Protein AF-A0A453GT50-F1 (afdb_monomer_lite)

Secondary structure (DSSP, 8-state):
--------PPPP----------------------------------TTPBPTTTSSSB--EE-TTT--EESSHHHHHHHHHHT---SS--S-----GGG--HHHHHHHHHHHHHHHHHHHHHHHHHHHT-TTS---SSS-------HHHHHHHHHHHTTT-----PPTT-HHHHH------TT-

Organism: Aegilops tauschii subsp. strangulata (NCBI:txid200361)

InterPro domains:
  IPR007529 Zinc finger, HIT-type [PF04438] (51-76)
  IPR007529 Zinc finger, HIT-type [PS51083] (51-85)
  IPR051639 Box C/D snoRNA [PTHR13483] (46-183)
  IPR057721 BCD1, alpha/beta domain [PF25790] (151-183)

Foldseek 3Di:
DDDDDDDDDDDDDDDDDDDDDDDDDDDDDDDDDDPPDDDDDDDPDDQDDCFPQPRPHTFDDAQQDPRGTHNDDVSVVVCCVVVVTPSDHDLDDDDPPVPDDVVNVVSVVVVVVVVVVVVVVVVVVVVVLFPAPDDDPPDDDHTPPDPFVVVVQVVCVVVVHHDDADGRPDPVNVPDPDTDDPPD

Structure (mmCIF, N/CA/C/O backbone):
data_AF-A0A453GT50-F1
#
_entry.id   AF-A0A453GT50-F1
#
loop_
_atom_site.group_PDB
_atom_site.id
_atom_site.type_symbol
_atom_site.label_atom_id
_atom_site.label_alt_id
_atom_site.label_comp_id
_atom_site.label_asym_id
_atom_site.label_entity_id
_atom_site.label_seq_id
_atom_site.pdbx_PDB_ins_code
_atom_site.Cartn_x
_atom_site.Cartn_y
_atom_site.Cartn_z
_atom_site.occupancy
_atom_site.B_iso_or_equiv
_atom_site.auth_seq_id
_atom_site.auth_comp_id
_atom_site.auth_asym_id
_atom_site.auth_atom_id
_atom_site.pdbx_PDB_model_num
ATOM 1 N N . LYS A 1 1 ? -30.191 -46.512 -38.715 1.00 45.91 1 LYS A N 1
ATOM 2 C CA . LYS A 1 1 ? -29.374 -47.743 -38.586 1.00 45.91 1 LYS A CA 1
ATOM 3 C C . LYS A 1 1 ? -28.043 -47.328 -37.969 1.00 45.91 1 LYS A C 1
ATOM 5 O O . LYS A 1 1 ? -27.293 -46.632 -38.636 1.00 45.91 1 LYS A O 1
ATOM 10 N N . THR A 1 2 ? -27.833 -47.614 -36.685 1.00 48.81 2 THR A N 1
ATOM 11 C CA . THR A 1 2 ? -26.564 -47.383 -35.966 1.00 48.81 2 THR A CA 1
ATOM 12 C C . THR A 1 2 ? -25.489 -48.375 -36.434 1.00 48.81 2 THR A C 1
ATOM 14 O O . THR A 1 2 ? -25.828 -49.384 -37.061 1.00 48.81 2 THR A O 1
ATOM 17 N N . PRO A 1 3 ? -24.205 -48.039 -36.233 1.00 59.22 3 PRO A N 1
ATOM 18 C CA . PRO A 1 3 ? -23.415 -48.623 -35.131 1.00 59.22 3 PRO A CA 1
ATOM 19 C C . PRO A 1 3 ? -22.740 -47.522 -34.274 1.00 59.22 3 PRO A C 1
ATOM 21 O O . PRO A 1 3 ? -22.527 -46.426 -34.777 1.00 59.22 3 PRO A O 1
ATOM 24 N N . ALA A 1 4 ? -22.443 -47.643 -32.973 1.00 39.88 4 ALA A N 1
ATOM 25 C CA . ALA A 1 4 ? -22.292 -48.779 -32.043 1.00 39.88 4 ALA A CA 1
ATOM 26 C C . ALA A 1 4 ? -20.967 -49.573 -32.143 1.00 39.88 4 ALA A C 1
ATOM 28 O O . ALA A 1 4 ? -20.968 -50.699 -32.627 1.00 39.88 4 ALA A O 1
ATOM 29 N N . ALA A 1 5 ? -19.873 -48.953 -31.673 1.00 42.81 5 ALA A N 1
ATOM 30 C CA . ALA A 1 5 ? -18.578 -49.505 -31.216 1.00 42.81 5 ALA A CA 1
ATOM 31 C C . ALA A 1 5 ? -17.652 -48.292 -30.916 1.00 42.81 5 ALA A C 1
ATOM 33 O O . ALA A 1 5 ? -17.753 -47.296 -31.626 1.00 42.81 5 ALA A O 1
ATOM 34 N N . GLU A 1 6 ? -16.761 -48.237 -29.922 1.00 36.00 6 GLU A N 1
ATOM 35 C CA . GLU A 1 6 ? -16.459 -49.113 -28.780 1.00 36.00 6 GLU A CA 1
ATOM 36 C C . GLU A 1 6 ? -15.790 -48.253 -27.681 1.00 36.00 6 GLU A C 1
ATOM 38 O O . GLU A 1 6 ? -15.185 -47.223 -27.986 1.00 36.00 6 GLU A O 1
ATOM 43 N N . ALA A 1 7 ? -15.909 -48.628 -26.403 1.00 41.91 7 ALA A N 1
ATOM 44 C CA . ALA A 1 7 ? -15.329 -47.868 -25.292 1.00 41.91 7 ALA A CA 1
ATOM 45 C C . ALA A 1 7 ? -13.944 -48.409 -24.900 1.00 41.91 7 ALA A C 1
ATOM 47 O O . ALA A 1 7 ? -13.826 -49.564 -24.500 1.00 41.91 7 ALA A O 1
ATOM 48 N N . ALA A 1 8 ? -12.916 -47.556 -24.927 1.00 41.62 8 ALA A N 1
ATOM 49 C CA . ALA A 1 8 ? -11.580 -47.878 -24.425 1.00 41.62 8 ALA A CA 1
ATOM 50 C C . ALA A 1 8 ? -11.322 -47.166 -23.085 1.00 41.62 8 ALA A C 1
ATOM 52 O O . ALA A 1 8 ? -11.101 -45.956 -23.038 1.00 41.62 8 ALA A O 1
ATOM 53 N N . ALA A 1 9 ? -11.363 -47.922 -21.986 1.00 41.16 9 ALA A N 1
ATOM 54 C CA . ALA A 1 9 ? -11.012 -47.431 -20.657 1.00 41.16 9 ALA A CA 1
ATOM 55 C C . ALA A 1 9 ? -9.484 -47.395 -20.469 1.00 41.16 9 ALA A C 1
ATOM 57 O O . ALA A 1 9 ? -8.802 -48.381 -20.743 1.00 41.16 9 ALA A O 1
ATOM 58 N N . ALA A 1 10 ? -8.953 -46.283 -19.955 1.00 56.19 10 ALA A N 1
ATOM 59 C CA . ALA A 1 10 ? -7.549 -46.164 -19.559 1.00 56.19 10 ALA A CA 1
ATOM 60 C C . ALA A 1 10 ? -7.391 -46.411 -18.040 1.00 56.19 10 ALA A C 1
ATOM 62 O O . ALA A 1 10 ? -8.169 -45.852 -17.262 1.00 56.19 10 ALA A O 1
ATOM 63 N N . PRO A 1 11 ? -6.417 -47.228 -17.593 1.00 67.50 11 PRO A N 1
ATOM 64 C CA . PRO A 1 11 ? -6.241 -47.560 -16.178 1.00 67.50 11 PRO A CA 1
ATOM 65 C C . PRO A 1 11 ? -5.507 -46.456 -15.384 1.00 67.50 11 PRO A C 1
ATOM 67 O O . PRO A 1 11 ? -4.630 -45.786 -15.934 1.00 67.50 11 PRO A O 1
ATOM 70 N N . PRO A 1 12 ? -5.799 -46.287 -14.079 1.00 55.88 12 PRO A N 1
ATOM 71 C CA . PRO A 1 12 ? -5.070 -45.376 -13.199 1.00 55.88 12 PRO A CA 1
ATOM 72 C C . PRO A 1 12 ? -3.775 -46.008 -12.656 1.00 55.88 12 PRO A C 1
ATOM 74 O O . PRO A 1 12 ? -3.757 -47.171 -12.257 1.00 55.88 12 PRO A O 1
ATOM 77 N N . ALA A 1 13 ? -2.703 -45.218 -12.579 1.00 54.31 13 ALA A N 1
ATOM 78 C CA . ALA A 1 13 ? -1.418 -45.582 -11.969 1.00 54.31 13 ALA A CA 1
ATOM 79 C C . ALA A 1 13 ? -0.737 -44.311 -11.394 1.00 54.31 13 ALA A C 1
ATOM 81 O O . ALA A 1 13 ? -1.203 -43.204 -11.670 1.00 54.31 13 ALA A O 1
ATOM 82 N N . PRO A 1 14 ? 0.271 -44.424 -10.512 1.00 49.91 14 PRO A N 1
ATOM 83 C CA . PRO A 1 14 ? 0.017 -44.466 -9.075 1.00 49.91 14 PRO A CA 1
ATOM 84 C C . PRO A 1 14 ? 0.590 -43.251 -8.327 1.00 49.91 14 PRO A C 1
ATOM 86 O O . PRO A 1 14 ? 1.424 -42.506 -8.838 1.00 49.91 14 PRO A O 1
ATOM 89 N N . GLY A 1 15 ? 0.148 -43.065 -7.082 1.00 40.22 15 GLY A N 1
ATOM 90 C CA . GLY A 1 15 ? 0.651 -41.998 -6.218 1.00 40.22 15 GLY A CA 1
ATOM 91 C C . GLY A 1 15 ? 2.114 -42.201 -5.810 1.00 40.22 15 GLY A C 1
ATOM 92 O O . GLY A 1 15 ? 2.525 -43.309 -5.473 1.00 40.22 15 GLY A O 1
ATOM 93 N N . LEU A 1 16 ? 2.868 -41.102 -5.775 1.00 46.25 16 LEU A N 1
ATOM 94 C CA . LEU A 1 16 ? 4.171 -41.011 -5.123 1.00 46.25 16 LEU A CA 1
ATOM 95 C C . LEU A 1 16 ? 4.103 -39.916 -4.058 1.00 46.25 16 LEU A C 1
ATOM 97 O O . LEU A 1 16 ? 4.106 -38.727 -4.374 1.00 46.25 16 LEU A O 1
ATOM 101 N N . GLY A 1 17 ? 4.026 -40.339 -2.798 1.00 36.59 17 GLY A N 1
ATOM 102 C CA . GLY A 1 17 ? 4.392 -39.488 -1.673 1.00 36.59 17 GLY A CA 1
ATOM 103 C C . GLY A 1 17 ? 5.913 -39.365 -1.601 1.00 36.59 17 GLY A C 1
ATOM 104 O O . GLY A 1 17 ? 6.628 -40.334 -1.856 1.00 36.59 17 GLY A O 1
ATOM 105 N N . MET A 1 18 ? 6.394 -38.169 -1.277 1.00 50.84 18 MET A N 1
ATOM 106 C CA . MET A 1 18 ? 7.745 -37.962 -0.762 1.00 50.84 18 MET A CA 1
ATOM 107 C C . MET A 1 18 ? 7.747 -36.755 0.178 1.00 50.84 18 MET A C 1
ATOM 109 O O . MET A 1 18 ? 7.955 -35.609 -0.219 1.00 50.84 18 MET A O 1
ATOM 113 N N . GLU A 1 19 ? 7.475 -37.027 1.447 1.00 40.50 19 GLU A N 1
ATOM 114 C CA . GLU A 1 19 ? 7.933 -36.208 2.565 1.00 40.50 19 GLU A CA 1
ATOM 115 C C . GLU A 1 19 ? 9.456 -35.960 2.495 1.00 40.50 19 GLU A C 1
ATOM 117 O O . GLU A 1 19 ? 10.230 -36.833 2.101 1.00 40.50 19 GLU A O 1
ATOM 122 N N . GLY A 1 20 ? 9.890 -34.749 2.870 1.00 37.12 20 GLY A N 1
ATOM 123 C CA . GLY A 1 20 ? 11.280 -34.306 2.703 1.00 37.12 20 GLY A CA 1
ATOM 124 C C . GLY A 1 20 ? 11.609 -32.981 3.399 1.00 37.12 20 GLY A C 1
ATOM 125 O O . GLY A 1 20 ? 11.829 -31.967 2.743 1.00 37.12 20 GLY A O 1
ATOM 126 N N . GLU A 1 21 ? 11.658 -33.004 4.731 1.00 40.31 21 GLU A N 1
ATOM 127 C CA . GLU A 1 21 ? 12.405 -32.048 5.577 1.00 40.31 21 GLU A CA 1
ATOM 128 C C . GLU A 1 21 ? 13.841 -32.574 5.844 1.00 40.31 21 GLU A C 1
ATOM 130 O O . GLU A 1 21 ? 14.080 -33.763 5.611 1.00 40.31 21 GLU A O 1
ATOM 135 N N . PRO A 1 22 ? 14.785 -31.795 6.438 1.00 55.84 22 PRO A N 1
ATOM 136 C CA . PRO A 1 22 ? 14.834 -30.342 6.649 1.00 55.84 22 PRO A CA 1
ATOM 137 C C . PRO A 1 22 ? 16.012 -29.746 5.811 1.00 55.84 22 PRO A C 1
ATOM 139 O O . PRO A 1 22 ? 15.806 -29.706 4.598 1.00 55.84 22 PRO A O 1
ATOM 142 N N . PRO A 1 23 ? 17.245 -29.369 6.268 1.00 54.66 23 PRO A N 1
ATOM 143 C CA . PRO A 1 23 ? 17.791 -28.891 7.557 1.00 54.66 23 PRO A CA 1
ATOM 144 C C . PRO A 1 23 ? 18.060 -27.352 7.604 1.00 54.66 23 PRO A C 1
ATOM 146 O O . PRO A 1 23 ? 18.125 -26.706 6.558 1.00 54.66 23 PRO A O 1
ATOM 149 N N . PRO A 1 24 ? 18.270 -26.737 8.793 1.00 50.72 24 PRO A N 1
ATOM 150 C CA . PRO A 1 24 ? 18.464 -25.285 8.943 1.00 50.72 24 PRO A CA 1
ATOM 151 C C . PRO A 1 24 ? 19.930 -24.819 9.112 1.00 50.72 24 PRO A C 1
ATOM 153 O O . PRO A 1 24 ? 20.726 -25.459 9.797 1.00 50.72 24 PRO A O 1
ATOM 156 N N . SER A 1 25 ? 20.249 -23.613 8.623 1.00 43.16 25 SER A N 1
ATOM 157 C CA . SER A 1 25 ? 21.329 -22.746 9.141 1.00 43.16 25 SER A CA 1
ATOM 158 C C . SER A 1 25 ? 20.920 -21.267 8.954 1.00 43.16 25 SER A C 1
ATOM 160 O O . SER A 1 25 ? 20.445 -20.888 7.891 1.00 43.16 25 SER A O 1
ATOM 162 N N . ALA A 1 26 ? 20.849 -20.388 9.959 1.00 32.59 26 ALA A N 1
ATOM 163 C CA . ALA A 1 26 ? 21.762 -20.048 11.061 1.00 32.59 26 ALA A CA 1
ATOM 164 C C . ALA A 1 26 ? 22.903 -19.075 10.677 1.00 32.59 26 ALA A C 1
ATOM 166 O O . ALA A 1 26 ? 24.073 -19.434 10.708 1.00 32.59 26 ALA A O 1
ATOM 167 N N . ALA A 1 27 ? 22.537 -17.819 10.385 1.00 33.84 27 ALA A N 1
ATOM 168 C CA . ALA A 1 27 ? 23.314 -16.598 10.667 1.00 33.84 27 ALA A CA 1
ATOM 169 C C . ALA A 1 27 ? 22.342 -15.396 10.565 1.00 33.84 27 ALA A C 1
ATOM 171 O O . ALA A 1 27 ? 21.854 -15.090 9.485 1.00 33.84 27 ALA A O 1
ATOM 172 N N . ALA A 1 28 ? 21.818 -14.808 11.642 1.00 29.28 28 ALA A N 1
ATOM 173 C CA . ALA A 1 28 ? 22.502 -14.046 12.691 1.00 29.28 28 ALA A CA 1
ATOM 174 C C . ALA A 1 28 ? 23.181 -12.755 12.180 1.00 29.28 28 ALA A C 1
ATOM 176 O O . ALA A 1 28 ? 24.344 -12.731 11.792 1.00 29.28 28 ALA A O 1
ATOM 177 N N . SER A 1 29 ? 22.440 -11.649 12.259 1.00 38.31 29 SER A N 1
ATOM 178 C CA . SER A 1 29 ? 22.965 -10.296 12.477 1.00 38.31 29 SER A CA 1
ATOM 179 C C . SER A 1 29 ? 21.901 -9.517 13.241 1.00 38.31 29 SER A C 1
ATOM 181 O O . SER A 1 29 ? 20.764 -9.404 12.785 1.00 38.31 29 SER A O 1
ATOM 183 N N . ALA A 1 30 ? 22.242 -9.073 14.448 1.00 31.31 30 ALA A N 1
ATOM 184 C CA . ALA A 1 30 ? 21.292 -8.514 15.399 1.00 31.31 30 ALA A CA 1
ATOM 185 C C . ALA A 1 30 ? 21.343 -6.979 15.449 1.00 31.31 30 ALA A C 1
ATOM 187 O O . ALA A 1 30 ? 22.392 -6.378 15.252 1.00 31.31 30 ALA A O 1
ATOM 188 N N . SER A 1 31 ? 20.206 -6.400 15.838 1.00 32.19 31 SER A N 1
ATOM 189 C CA . SER A 1 31 ? 20.088 -5.157 16.612 1.00 32.19 31 SER A CA 1
ATOM 190 C C . SER A 1 31 ? 20.657 -3.844 16.053 1.00 32.19 31 SER A C 1
ATOM 192 O O . SER A 1 31 ? 21.821 -3.512 16.243 1.00 32.19 31 SER A O 1
ATOM 194 N N . ALA A 1 32 ? 19.738 -2.974 15.629 1.00 30.88 32 ALA A N 1
ATOM 195 C CA . ALA A 1 32 ? 19.770 -1.564 16.022 1.00 30.88 32 ALA A CA 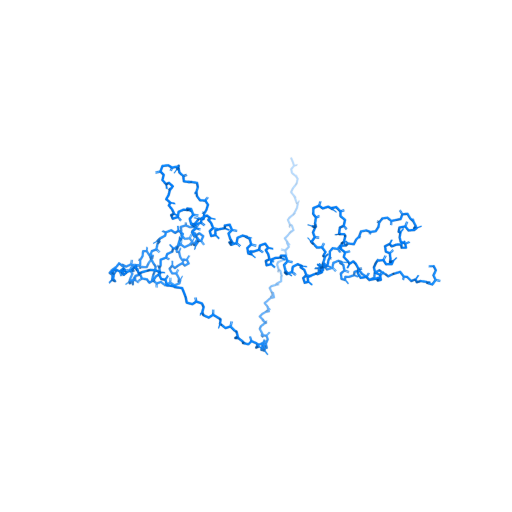1
ATOM 196 C C . ALA A 1 32 ? 18.331 -1.057 16.224 1.00 30.88 32 ALA A C 1
ATOM 198 O O . ALA A 1 32 ? 17.662 -0.643 15.281 1.00 30.88 32 ALA A O 1
ATOM 199 N N . ALA A 1 33 ? 17.835 -1.129 17.460 1.00 30.20 33 ALA A N 1
ATOM 200 C CA . ALA A 1 33 ? 16.580 -0.489 17.838 1.00 30.20 33 ALA A CA 1
ATOM 201 C C . ALA A 1 33 ? 16.846 0.983 18.185 1.00 30.20 33 ALA A C 1
ATOM 203 O O . ALA A 1 33 ? 17.546 1.268 19.155 1.00 30.20 33 ALA A O 1
ATOM 204 N N . CYS A 1 34 ? 16.261 1.915 17.432 1.00 32.69 34 CYS A N 1
ATOM 205 C CA . CYS A 1 34 ? 16.134 3.309 17.848 1.00 32.69 34 CYS A CA 1
ATOM 206 C C . CYS A 1 34 ? 14.710 3.556 18.369 1.00 32.69 34 CYS A C 1
ATOM 208 O O . CYS A 1 34 ? 13.772 3.806 17.615 1.00 32.69 34 CYS A O 1
ATOM 210 N N . SER A 1 35 ? 14.550 3.469 19.690 1.00 38.41 35 SER A N 1
ATOM 211 C CA . SER A 1 35 ? 13.306 3.824 20.377 1.00 38.41 35 SER A CA 1
ATOM 212 C C . SER A 1 35 ? 13.087 5.340 20.332 1.00 38.41 35 SER A C 1
ATOM 214 O O . SER A 1 35 ? 13.533 6.068 21.216 1.00 38.41 35 SER A O 1
ATOM 216 N N . GLY A 1 36 ? 12.403 5.819 19.292 1.00 34.97 36 GLY A N 1
ATOM 217 C CA . GLY A 1 36 ? 11.897 7.189 19.214 1.00 34.97 36 GLY A CA 1
ATOM 218 C C . GLY A 1 36 ? 10.604 7.336 20.016 1.00 34.97 36 GLY A C 1
ATOM 219 O O . GLY A 1 36 ? 9.526 7.028 19.515 1.00 34.97 36 GLY A O 1
ATOM 220 N N . SER A 1 37 ? 10.708 7.788 21.266 1.00 41.81 37 SER A N 1
ATOM 221 C CA . SER A 1 37 ? 9.555 8.034 22.139 1.00 41.81 37 SER A CA 1
ATOM 222 C C . SER A 1 37 ? 8.698 9.203 21.635 1.00 41.81 37 SER A C 1
ATOM 224 O O . SER A 1 37 ? 9.135 10.350 21.685 1.00 41.81 37 SER A O 1
ATOM 226 N N . GLY A 1 38 ? 7.463 8.923 21.212 1.00 33.09 38 GLY A N 1
ATOM 227 C CA . GLY A 1 38 ? 6.428 9.922 20.917 1.00 33.09 38 GLY A CA 1
ATOM 228 C C . GLY A 1 38 ? 5.230 9.766 21.870 1.00 33.09 38 GLY A C 1
ATOM 229 O O . GLY A 1 38 ? 4.738 8.644 22.011 1.00 33.09 38 GLY A O 1
ATOM 230 N N . PRO A 1 39 ? 4.766 10.828 22.557 1.00 50.88 39 PRO A N 1
ATOM 231 C CA . PRO A 1 39 ? 3.670 10.743 23.524 1.00 50.88 39 PRO A CA 1
ATOM 232 C C . PRO A 1 39 ? 2.286 10.973 22.888 1.00 50.88 39 PRO A C 1
ATOM 234 O O . PRO A 1 39 ? 2.155 11.686 21.898 1.00 50.88 39 PRO A O 1
ATOM 237 N N . GLY A 1 40 ? 1.238 10.454 23.539 1.00 32.59 40 GLY A N 1
ATOM 238 C CA . GLY A 1 40 ? -0.170 10.729 23.209 1.00 32.59 40 GLY A CA 1
ATOM 239 C C . GLY A 1 40 ? -0.893 9.547 22.536 1.00 32.59 40 GLY A C 1
ATOM 240 O O . GLY A 1 40 ? -0.361 8.929 21.625 1.00 32.59 40 GLY A O 1
ATOM 241 N N . GLY A 1 41 ? -2.106 9.156 22.934 1.00 33.78 41 GLY A N 1
ATOM 242 C CA . GLY A 1 41 ? -2.959 9.671 24.009 1.00 33.78 41 GLY A CA 1
ATOM 243 C C . GLY A 1 41 ? -3.813 8.558 24.626 1.00 33.78 41 GLY A C 1
ATOM 244 O O . GLY A 1 41 ? -4.020 7.504 24.026 1.00 33.78 41 GLY A O 1
ATOM 245 N N . GLY A 1 42 ? -4.257 8.773 25.865 1.00 41.47 42 GLY A N 1
ATOM 246 C CA . GLY A 1 42 ? -4.961 7.762 26.651 1.00 41.47 42 GLY A CA 1
ATOM 247 C C . GLY A 1 42 ? -6.374 7.463 26.144 1.00 41.47 42 GLY A C 1
ATOM 248 O O . GLY A 1 42 ? -7.126 8.361 25.782 1.00 41.47 42 GLY A O 1
ATOM 249 N N . GLY A 1 43 ? -6.747 6.187 26.202 1.00 36.72 43 GLY A N 1
ATOM 250 C CA . GLY A 1 43 ? -8.113 5.705 26.015 1.00 36.72 43 GLY A CA 1
ATOM 251 C C . GLY A 1 43 ? -8.375 4.575 27.000 1.00 36.72 43 GLY A C 1
ATOM 252 O O . GLY A 1 43 ? -8.276 3.403 26.640 1.00 36.72 43 GLY A O 1
ATOM 253 N N . GLY A 1 44 ? -8.637 4.929 28.261 1.00 44.66 44 GLY A N 1
ATOM 254 C CA . GLY A 1 44 ? -8.958 3.983 29.329 1.00 44.66 44 GLY A CA 1
ATOM 255 C C . GLY A 1 44 ? -10.333 3.355 29.118 1.00 44.66 44 GLY A C 1
ATOM 256 O O . GLY A 1 44 ? -11.295 3.757 29.758 1.00 44.66 44 GLY A O 1
ATOM 257 N N . GLY A 1 45 ? -10.427 2.395 28.198 1.00 51.06 45 GLY A N 1
ATOM 258 C CA . GLY A 1 45 ? -11.647 1.631 27.961 1.00 51.06 45 GLY A CA 1
ATOM 259 C C . GLY A 1 45 ? -11.935 0.687 29.125 1.00 51.06 45 GLY A C 1
ATOM 260 O O . GLY A 1 45 ? -11.087 -0.130 29.490 1.00 51.06 45 GLY A O 1
ATOM 261 N N . GLU A 1 46 ? -13.134 0.794 29.688 1.00 53.75 46 GLU A N 1
ATOM 262 C CA . GLU A 1 46 ? -13.605 -0.033 30.797 1.00 53.75 46 GLU A CA 1
ATOM 263 C C . GLU A 1 46 ? -13.466 -1.529 30.474 1.00 53.75 46 GLU A C 1
ATOM 265 O O . GLU A 1 46 ? -13.909 -2.022 29.428 1.00 53.75 46 GLU A O 1
ATOM 270 N N . LYS A 1 47 ? -12.834 -2.274 31.389 1.00 54.50 47 LYS A N 1
ATOM 271 C CA . LYS A 1 47 ? -12.582 -3.715 31.249 1.00 54.50 47 LYS A CA 1
ATOM 272 C C . LYS A 1 47 ? -13.860 -4.520 31.518 1.00 54.50 47 LYS A C 1
ATOM 274 O O . LYS A 1 47 ? -13.952 -5.199 32.534 1.00 54.50 47 LYS A O 1
ATOM 279 N N . GLY A 1 48 ? -14.841 -4.426 30.620 1.00 67.06 48 GLY A N 1
ATOM 280 C CA . GLY A 1 48 ? -16.144 -5.086 30.782 1.00 67.06 48 GLY A CA 1
ATOM 281 C C . GLY A 1 48 ? -16.723 -5.743 29.528 1.00 67.06 48 GLY A C 1
ATOM 282 O O . GLY A 1 48 ? -17.407 -6.755 29.642 1.00 67.06 48 GLY A O 1
ATOM 283 N N . ALA A 1 49 ? -16.454 -5.225 28.325 1.00 81.75 49 ALA A N 1
ATOM 284 C CA . ALA A 1 49 ? -17.073 -5.790 27.125 1.00 81.75 49 ALA A CA 1
ATOM 285 C C . ALA A 1 49 ? -16.456 -7.158 26.733 1.00 81.75 49 ALA A C 1
ATOM 287 O O . ALA A 1 49 ? -15.226 -7.297 26.691 1.00 81.75 49 ALA A O 1
ATOM 288 N N . PRO A 1 50 ? -17.274 -8.170 26.393 1.00 89.62 50 PRO A N 1
ATOM 289 C CA . PRO A 1 50 ? -16.781 -9.407 25.806 1.00 89.62 50 PRO A CA 1
ATOM 290 C C . PRO A 1 50 ? -16.310 -9.178 24.364 1.00 89.62 50 PRO A C 1
ATOM 292 O O . PRO A 1 50 ? -16.696 -8.229 23.676 1.00 89.62 50 PRO A O 1
ATOM 295 N N . CYS A 1 51 ? -15.469 -10.080 23.876 1.00 92.25 51 CYS A N 1
ATOM 296 C CA . CYS A 1 51 ? -15.085 -10.150 22.474 1.00 92.25 51 CYS A CA 1
ATOM 297 C C . CYS A 1 51 ? -16.304 -10.374 21.569 1.00 92.25 51 CYS A C 1
ATOM 299 O O . CYS A 1 51 ? -17.049 -11.334 21.750 1.00 92.25 51 CYS A O 1
ATOM 301 N N . GLN A 1 52 ? -16.434 -9.572 20.513 1.00 89.31 52 GLN A N 1
ATOM 302 C CA . GLN A 1 52 ? -17.546 -9.645 19.555 1.00 89.31 52 GLN A CA 1
ATOM 303 C C . GLN A 1 52 ? -17.482 -10.870 18.622 1.00 89.31 52 GLN A C 1
ATOM 305 O O . GLN A 1 52 ? -18.403 -11.102 17.846 1.00 89.31 52 GLN A O 1
ATOM 310 N N . GLU A 1 53 ? -16.394 -11.645 18.679 1.00 89.81 53 GLU A N 1
ATOM 311 C CA . GLU A 1 53 ? -16.178 -12.843 17.859 1.00 89.81 53 GLU A CA 1
ATOM 312 C C . GLU A 1 53 ? -16.212 -14.155 18.656 1.00 89.81 53 GLU A C 1
ATOM 314 O O . GLU A 1 53 ? -16.587 -15.169 18.065 1.00 89.81 53 GLU A O 1
ATOM 319 N N . CYS A 1 54 ? -15.789 -14.131 19.934 1.00 88.31 54 CYS A N 1
ATOM 320 C CA . CYS A 1 54 ? -15.706 -15.299 20.829 1.00 88.31 54 CYS A CA 1
ATOM 321 C C . CYS A 1 54 ? -16.741 -15.275 21.968 1.00 88.31 54 CYS A C 1
ATOM 323 O O . CYS A 1 54 ? -17.137 -16.336 22.423 1.00 88.31 54 CYS A O 1
ATOM 325 N N . GLY A 1 55 ? -17.195 -14.106 22.439 1.00 87.38 55 GLY A N 1
ATOM 326 C CA . GLY A 1 55 ? -18.143 -13.967 23.558 1.00 87.38 55 GLY A CA 1
ATOM 327 C C . GLY A 1 55 ? -17.584 -14.327 24.946 1.00 87.38 55 GLY A C 1
ATOM 328 O O . GLY A 1 55 ? -17.909 -13.664 25.922 1.00 87.38 55 GLY A O 1
ATOM 329 N N . GLU A 1 56 ? -16.704 -15.324 25.024 1.00 86.88 56 GLU A N 1
ATOM 330 C CA . GLU A 1 56 ? -16.174 -15.924 26.258 1.00 86.88 56 GLU A CA 1
ATOM 331 C C . GLU A 1 56 ? -15.226 -15.018 27.055 1.00 86.88 56 GLU A C 1
ATOM 333 O O . GLU A 1 56 ? -15.239 -15.017 28.283 1.00 86.88 56 GLU A O 1
ATOM 338 N N . GLN A 1 57 ? -14.356 -14.280 26.362 1.00 87.31 57 GLN A N 1
ATOM 339 C CA . GLN A 1 57 ? -13.257 -13.528 26.975 1.00 87.31 57 GLN A CA 1
ATOM 340 C C . GLN A 1 57 ? -13.429 -12.020 26.769 1.00 87.31 57 GLN A C 1
ATOM 342 O O . GLN A 1 57 ? -13.926 -11.607 25.711 1.00 87.31 57 GLN A O 1
ATOM 347 N N . PRO A 1 58 ? -12.963 -11.178 27.715 1.00 91.25 58 PRO A N 1
ATOM 348 C CA . PRO A 1 58 ? -12.921 -9.734 27.521 1.00 91.25 58 PRO A CA 1
ATOM 349 C C . PRO A 1 58 ? -12.078 -9.372 26.292 1.00 91.25 58 PRO A C 1
ATOM 351 O O . PRO A 1 58 ? -11.140 -10.082 25.912 1.00 91.25 58 PRO A O 1
ATOM 354 N N . TRP A 1 59 ? -12.412 -8.258 25.641 1.00 91.19 59 TRP A N 1
ATOM 355 C CA . TRP A 1 59 ? -11.643 -7.805 24.485 1.00 91.19 59 TRP A CA 1
ATOM 356 C C . TRP A 1 59 ? -10.226 -7.356 24.875 1.00 91.19 59 TRP A C 1
ATOM 358 O O . TRP A 1 59 ? -9.993 -6.793 25.942 1.00 91.19 59 TRP A O 1
ATOM 368 N N . LYS A 1 60 ? -9.272 -7.587 23.967 1.00 90.62 60 LYS A N 1
ATOM 369 C CA . LYS A 1 60 ? -7.863 -7.187 24.108 1.00 90.62 60 LYS A CA 1
ATOM 370 C C . LYS A 1 60 ? -7.358 -6.360 22.925 1.00 90.62 60 LYS A C 1
ATOM 372 O O . LYS A 1 60 ? -6.475 -5.525 23.090 1.00 90.62 60 LYS A O 1
ATOM 377 N N . TYR A 1 61 ? -7.922 -6.570 21.735 1.00 90.81 61 TYR A N 1
ATOM 378 C CA . TYR A 1 61 ? -7.509 -5.906 20.499 1.00 90.81 61 TYR A CA 1
ATOM 379 C C . TYR A 1 61 ? -8.711 -5.301 19.769 1.00 90.81 61 TYR A C 1
ATOM 381 O O . TYR A 1 61 ? -9.758 -5.942 19.650 1.00 90.81 61 TYR A O 1
ATOM 389 N N . ARG A 1 62 ? -8.540 -4.094 19.221 1.00 91.31 62 ARG A N 1
ATOM 390 C CA . ARG A 1 62 ? -9.530 -3.394 18.390 1.00 91.31 62 ARG A CA 1
ATOM 391 C C . ARG A 1 62 ? -9.043 -3.326 16.944 1.00 91.31 62 ARG A C 1
ATOM 393 O O . ARG A 1 62 ? -7.924 -2.887 16.693 1.00 91.31 62 ARG A O 1
ATOM 400 N N . CYS A 1 63 ? -9.866 -3.747 15.987 1.00 91.69 63 CYS A N 1
ATOM 401 C CA . CYS A 1 63 ? -9.500 -3.700 14.571 1.00 91.69 63 CYS A CA 1
ATOM 402 C C . CYS A 1 63 ? -9.501 -2.249 14.039 1.00 91.69 63 CYS A C 1
ATOM 404 O O . CYS A 1 63 ? -10.518 -1.570 14.178 1.00 91.69 63 CYS A O 1
ATOM 406 N N . PRO A 1 64 ? -8.431 -1.753 13.385 1.00 88.75 64 PRO A N 1
ATOM 407 C CA . PRO A 1 64 ? -8.371 -0.364 12.915 1.00 88.75 64 PRO A CA 1
ATOM 408 C C . PRO A 1 64 ? -9.227 -0.090 11.666 1.00 88.75 64 PRO A C 1
ATOM 410 O O . PRO A 1 64 ? -9.459 1.069 11.339 1.00 88.75 64 PRO A O 1
ATOM 413 N N . GLY A 1 65 ? -9.683 -1.133 10.958 1.00 87.31 65 GLY A N 1
ATOM 414 C CA . GLY A 1 65 ? -10.547 -0.997 9.779 1.00 87.31 65 GLY A CA 1
ATOM 415 C C . GLY A 1 65 ? -12.043 -0.972 10.103 1.00 87.31 65 GLY A C 1
ATOM 416 O O . GLY A 1 65 ? -12.773 -0.160 9.553 1.00 87.31 65 GLY A O 1
ATOM 417 N N . CYS A 1 66 ? -12.502 -1.852 11.000 1.00 86.69 66 CYS A N 1
ATOM 418 C CA . CYS A 1 66 ? -13.929 -2.064 11.290 1.00 86.69 66 CYS A CA 1
ATOM 419 C C . CYS A 1 66 ? -14.307 -1.914 12.772 1.00 86.69 66 CYS A C 1
ATOM 421 O O . CYS A 1 66 ? -15.385 -2.350 13.159 1.00 86.69 66 CYS A O 1
ATOM 423 N N . SER A 1 67 ? -13.394 -1.398 13.607 1.00 88.88 67 SER A N 1
ATOM 424 C CA . SER A 1 67 ? -13.539 -1.180 15.061 1.00 88.88 67 SER A CA 1
ATOM 425 C C . SER A 1 67 ? -13.964 -2.384 15.923 1.00 88.88 67 SER A C 1
ATOM 427 O O . SER A 1 67 ? -14.070 -2.230 17.140 1.00 88.88 67 SER A O 1
ATOM 429 N N . ARG A 1 68 ? -14.104 -3.588 15.341 1.00 89.50 68 ARG A N 1
ATOM 430 C CA . ARG A 1 68 ? -14.437 -4.843 16.039 1.00 89.50 68 ARG A CA 1
ATOM 431 C C . ARG A 1 68 ? -13.485 -5.135 17.197 1.00 89.50 68 ARG A C 1
ATOM 433 O O . ARG A 1 68 ? -12.262 -5.035 17.052 1.00 89.50 68 ARG A O 1
ATOM 440 N N . LEU A 1 69 ? -14.068 -5.546 18.320 1.00 92.50 69 LEU A N 1
ATOM 441 C CA . LEU A 1 69 ? -13.380 -5.896 19.561 1.00 92.50 69 LEU A CA 1
ATOM 442 C C . LEU A 1 69 ? -13.116 -7.407 19.621 1.00 92.50 69 LEU A C 1
ATOM 444 O O . LEU A 1 69 ? -14.037 -8.210 19.475 1.00 92.50 69 LEU A O 1
ATOM 448 N N . THR A 1 70 ? -11.859 -7.801 19.837 1.00 92.94 70 THR A N 1
ATOM 449 C CA . THR A 1 70 ? -11.400 -9.199 19.737 1.00 92.94 70 THR A CA 1
ATOM 450 C C . THR A 1 70 ? -10.548 -9.644 20.930 1.00 92.94 70 THR A C 1
ATOM 452 O O . THR A 1 70 ? -9.736 -8.870 21.438 1.00 92.94 70 THR A O 1
ATOM 455 N N . CYS A 1 71 ? -10.726 -10.895 21.373 1.00 93.00 71 CYS A N 1
ATOM 456 C CA . CYS A 1 71 ? -9.989 -11.508 22.488 1.00 93.00 71 CYS A CA 1
ATOM 457 C C . CYS A 1 71 ? -8.559 -11.933 22.078 1.00 93.00 71 CYS A C 1
ATOM 459 O O . CYS A 1 71 ? -7.596 -11.699 22.807 1.00 93.00 71 CYS A O 1
ATOM 461 N N . SER A 1 72 ? -8.394 -12.513 20.883 1.00 91.50 72 SER A N 1
ATOM 462 C CA . SER A 1 72 ? -7.161 -13.211 20.483 1.00 91.50 72 SER A CA 1
ATOM 463 C C . SER A 1 72 ? -6.913 -13.212 18.963 1.00 91.50 72 SER A C 1
ATOM 465 O O . SER A 1 72 ? -7.797 -12.877 18.172 1.00 91.50 72 SER A O 1
ATOM 467 N N . LEU A 1 73 ? -5.711 -13.622 18.531 1.00 92.19 73 LEU A N 1
ATOM 468 C CA . LEU A 1 73 ? -5.343 -13.758 17.111 1.00 92.19 73 LEU A CA 1
ATOM 469 C C . LEU A 1 73 ? -6.311 -14.609 16.259 1.00 92.19 73 LEU A C 1
ATOM 471 O O . LEU A 1 73 ? -6.658 -14.137 15.173 1.00 92.19 73 LEU A O 1
ATOM 475 N N . PRO A 1 74 ? -6.802 -15.795 16.686 1.00 93.31 74 PRO A N 1
ATOM 476 C CA . PRO A 1 74 ? -7.799 -16.526 15.903 1.00 93.31 74 PRO A CA 1
ATOM 477 C C . PRO A 1 74 ? -9.096 -15.727 15.728 1.00 93.31 74 PRO A C 1
ATOM 479 O O . PRO A 1 74 ? -9.669 -15.760 14.646 1.00 93.31 74 PRO A O 1
ATOM 482 N N . CYS A 1 75 ? -9.507 -14.908 16.703 1.00 92.56 75 CYS A N 1
ATOM 483 C CA . CYS A 1 75 ? -10.652 -13.999 16.547 1.00 92.56 75 CYS A CA 1
ATOM 484 C C . CYS A 1 75 ? -10.363 -12.824 15.602 1.00 92.56 75 CYS A C 1
ATOM 486 O O . CYS A 1 75 ? -11.246 -12.371 14.871 1.00 92.56 75 CYS A O 1
ATOM 488 N N . VAL A 1 76 ? -9.117 -12.342 15.561 1.00 92.38 76 VAL A N 1
ATOM 489 C CA . VAL A 1 76 ? -8.683 -11.364 14.554 1.00 92.38 76 VAL A CA 1
ATOM 490 C C . VAL A 1 76 ? -8.757 -11.966 13.146 1.00 92.38 76 VAL A C 1
ATOM 492 O O . VAL A 1 76 ? -9.223 -11.304 12.225 1.00 92.38 76 VAL A O 1
ATOM 495 N N . GLN A 1 77 ? -8.341 -13.218 12.956 1.00 92.75 77 GLN A N 1
ATOM 496 C CA . GLN A 1 77 ? -8.420 -13.881 11.650 1.00 92.75 77 GLN A CA 1
ATOM 497 C C . GLN A 1 77 ? -9.856 -14.282 11.276 1.00 92.75 77 GLN A C 1
ATOM 499 O O . GLN A 1 77 ? -10.252 -14.110 10.123 1.00 92.75 77 GLN A O 1
ATOM 504 N N . ALA A 1 78 ? -10.649 -14.757 12.240 1.00 93.25 78 ALA A N 1
ATOM 505 C CA . ALA A 1 78 ? -12.044 -15.135 12.045 1.00 93.25 78 ALA A CA 1
ATOM 506 C C . ALA A 1 78 ? -12.888 -13.946 11.572 1.00 93.25 78 ALA A C 1
ATOM 508 O O . ALA A 1 78 ? -13.579 -14.085 10.564 1.00 93.25 78 ALA A O 1
ATOM 509 N N . HIS A 1 79 ? -12.778 -12.763 12.197 1.00 91.81 79 HIS A N 1
ATOM 510 C CA . HIS A 1 79 ? -13.542 -11.604 11.722 1.00 91.81 79 HIS A CA 1
ATOM 511 C C . HIS A 1 79 ? -13.103 -11.180 10.323 1.00 91.81 79 HIS A C 1
ATOM 513 O O . HIS A 1 79 ? -13.956 -10.943 9.479 1.00 91.81 79 HIS A O 1
ATOM 519 N N . LYS A 1 80 ? -11.794 -11.149 10.032 1.00 92.94 80 LYS A N 1
ATOM 520 C CA . LYS A 1 80 ? -11.294 -10.785 8.695 1.00 92.94 80 LYS A CA 1
ATOM 521 C C . LYS A 1 80 ? -11.852 -11.694 7.600 1.00 92.94 80 LYS A C 1
ATOM 523 O O . LYS A 1 80 ? -12.186 -11.199 6.530 1.00 92.94 80 LYS A O 1
ATOM 528 N N . ARG A 1 81 ? -12.011 -12.994 7.882 1.00 92.12 81 ARG A N 1
ATOM 529 C CA . ARG A 1 81 ? -12.668 -13.953 6.978 1.00 92.12 81 ARG A CA 1
ATOM 530 C C . ARG A 1 81 ? -14.188 -13.741 6.914 1.00 92.12 81 ARG A C 1
ATOM 532 O O . ARG A 1 81 ? -14.726 -13.663 5.819 1.00 92.12 81 ARG A O 1
ATOM 539 N N . ARG A 1 82 ? -14.873 -13.606 8.059 1.00 90.19 82 ARG A N 1
ATOM 540 C CA . ARG A 1 82 ? -16.345 -13.472 8.142 1.00 90.19 82 ARG A CA 1
ATOM 541 C C . ARG A 1 82 ? -16.887 -12.156 7.574 1.00 90.19 82 ARG A C 1
ATOM 543 O O . ARG A 1 82 ? -17.946 -12.160 6.964 1.00 90.19 82 ARG A O 1
ATOM 550 N N . THR A 1 83 ? -16.192 -11.038 7.783 1.00 87.94 83 THR A N 1
ATOM 551 C CA . THR A 1 83 ? -16.625 -9.691 7.358 1.00 87.94 83 THR A CA 1
ATOM 552 C C . THR A 1 83 ? -15.819 -9.139 6.180 1.00 87.94 83 THR A C 1
ATOM 554 O O . THR A 1 83 ? -15.891 -7.944 5.905 1.00 87.94 83 THR A O 1
ATOM 557 N N . ALA A 1 84 ? -15.021 -9.983 5.511 1.00 89.06 84 ALA A N 1
ATOM 558 C CA . ALA A 1 84 ? -14.109 -9.609 4.421 1.00 89.06 84 ALA A CA 1
ATOM 559 C C . ALA A 1 84 ? -13.200 -8.397 4.747 1.00 89.06 84 ALA A C 1
ATOM 561 O O . ALA A 1 84 ? -12.803 -7.625 3.872 1.00 89.06 84 ALA A O 1
ATOM 562 N N . CYS A 1 85 ? -12.870 -8.193 6.026 1.00 90.12 85 CYS A N 1
ATOM 563 C CA . CYS A 1 85 ? -12.167 -6.997 6.469 1.00 90.12 85 CYS A CA 1
ATOM 564 C C . CYS A 1 85 ? -10.664 -7.071 6.153 1.00 90.12 85 CYS A C 1
ATOM 566 O O . CYS A 1 85 ? -9.946 -7.924 6.676 1.00 90.12 85 CYS A O 1
ATOM 568 N N . SER A 1 86 ? -10.151 -6.095 5.395 1.00 87.44 86 SER A N 1
ATOM 569 C CA . SER A 1 86 ? -8.706 -5.928 5.144 1.00 87.44 86 SER A CA 1
ATOM 570 C C . SER A 1 86 ? -7.885 -5.741 6.436 1.00 87.44 86 SER A C 1
ATOM 572 O O . SER A 1 86 ? -6.699 -6.071 6.500 1.00 87.44 86 SER A O 1
ATOM 574 N N . GLY A 1 87 ? -8.506 -5.224 7.503 1.00 85.19 87 GLY A N 1
ATOM 575 C CA . GLY A 1 87 ? -7.832 -4.923 8.768 1.00 85.19 87 GLY A CA 1
ATOM 576 C C . GLY A 1 87 ? -6.888 -3.718 8.709 1.00 85.19 87 GLY A C 1
ATOM 577 O O . GLY A 1 87 ? -6.073 -3.556 9.612 1.00 85.19 87 GLY A O 1
ATOM 578 N N . LYS A 1 88 ? -6.995 -2.887 7.666 1.00 86.06 88 LYS A N 1
ATOM 579 C CA . LYS A 1 88 ? -6.339 -1.580 7.525 1.00 86.06 88 LYS A CA 1
ATOM 580 C C . LYS A 1 88 ? -7.410 -0.483 7.613 1.00 86.06 88 LYS A C 1
ATOM 582 O O . LYS A 1 88 ? -8.516 -0.692 7.117 1.00 86.06 88 LYS A O 1
ATOM 587 N N . ARG A 1 89 ? -7.099 0.668 8.224 1.00 84.88 89 ARG A N 1
ATOM 588 C CA . ARG A 1 89 ? -7.975 1.857 8.172 1.00 84.88 89 ARG A CA 1
ATOM 589 C C . ARG A 1 89 ? -8.005 2.366 6.721 1.00 84.88 89 ARG A C 1
ATOM 591 O O . ARG A 1 89 ? -6.919 2.548 6.163 1.00 84.88 89 ARG A O 1
ATOM 598 N N . PRO A 1 90 ? -9.176 2.600 6.102 1.00 79.94 90 PRO A N 1
ATOM 599 C CA . PRO A 1 90 ? -9.228 3.255 4.799 1.00 79.94 90 PRO A CA 1
ATOM 600 C C . PRO A 1 90 ? -8.700 4.688 4.958 1.00 79.94 90 PRO A C 1
ATOM 602 O O . PRO A 1 90 ? -9.201 5.441 5.789 1.00 79.94 90 PRO A O 1
ATOM 605 N N . ARG A 1 91 ? -7.633 5.035 4.226 1.00 77.75 91 ARG A N 1
ATOM 606 C CA . ARG A 1 91 ? -6.961 6.343 4.349 1.00 77.75 91 ARG A CA 1
ATOM 607 C C . ARG A 1 91 ? -7.624 7.437 3.505 1.00 77.75 91 ARG A C 1
ATOM 609 O O . ARG A 1 91 ? -7.584 8.582 3.911 1.00 77.75 91 ARG A O 1
ATOM 616 N N . THR A 1 92 ? -8.234 7.077 2.376 1.00 80.44 92 THR A N 1
ATOM 617 C CA . THR A 1 92 ? -8.714 8.011 1.340 1.00 80.44 92 THR A CA 1
ATOM 618 C C . THR A 1 92 ? -10.223 7.865 1.113 1.00 80.44 92 THR A C 1
ATOM 620 O O . THR A 1 92 ? -10.668 7.478 0.030 1.00 80.44 92 THR A O 1
ATOM 623 N N . VAL A 1 93 ? -11.023 8.085 2.158 1.00 84.19 93 VAL A N 1
ATOM 624 C CA . VAL A 1 93 ? -12.489 8.141 2.031 1.00 84.19 93 VAL A CA 1
ATOM 625 C C . VAL A 1 93 ? -12.871 9.586 1.704 1.00 84.19 93 VAL A C 1
ATOM 627 O O . VAL A 1 93 ? -12.471 10.466 2.461 1.00 84.19 93 VAL A O 1
ATOM 630 N N . PRO A 1 94 ? -13.616 9.870 0.620 1.00 82.06 94 PRO A N 1
ATOM 631 C CA . PRO A 1 94 ? -14.061 11.229 0.338 1.00 82.06 94 PRO A CA 1
ATOM 632 C C . PRO A 1 94 ? -15.047 11.689 1.418 1.00 82.06 94 PRO A C 1
ATOM 634 O O . PRO A 1 94 ? -16.064 11.036 1.657 1.00 82.06 94 PRO A O 1
ATOM 637 N N . VAL A 1 95 ? -14.745 12.817 2.060 1.00 85.75 95 VAL A N 1
ATOM 638 C CA . VAL A 1 95 ? -15.576 13.431 3.104 1.00 85.75 95 VAL A CA 1
ATOM 639 C C . VAL A 1 95 ? -16.226 14.703 2.540 1.00 85.75 95 VAL A C 1
ATOM 641 O O . VAL A 1 95 ? -15.534 15.485 1.884 1.00 85.75 95 VAL A O 1
ATOM 644 N N . PRO A 1 96 ? -17.535 14.946 2.751 1.00 91.00 96 PRO A N 1
ATOM 645 C CA . PRO A 1 96 ? -18.165 16.212 2.378 1.00 91.00 96 PRO A CA 1
ATOM 646 C C . PRO A 1 96 ? -17.514 17.395 3.104 1.00 91.00 96 PRO A C 1
ATOM 648 O O . PRO A 1 96 ? -17.188 17.281 4.282 1.00 91.00 96 PRO A O 1
ATOM 651 N N . LEU A 1 97 ? -17.409 18.559 2.452 1.00 87.56 97 LEU A N 1
ATOM 652 C CA . LEU A 1 97 ? -16.761 19.754 3.027 1.00 87.56 97 LEU A CA 1
ATOM 653 C C . LEU A 1 97 ? -17.306 20.162 4.411 1.00 87.56 97 LEU A C 1
ATOM 655 O O . LEU A 1 97 ? -16.557 20.657 5.242 1.00 87.56 97 LEU A O 1
ATOM 659 N N . ALA A 1 98 ? -18.592 19.915 4.679 1.00 90.94 98 ALA A N 1
ATOM 660 C CA . ALA A 1 98 ? -19.239 20.204 5.963 1.00 90.94 98 ALA A CA 1
ATOM 661 C C . ALA A 1 98 ? -18.819 19.274 7.126 1.00 90.94 98 ALA A C 1
ATOM 663 O O . ALA A 1 98 ? -19.217 19.510 8.261 1.00 90.94 98 ALA A O 1
ATOM 664 N N . GLN A 1 99 ? -18.068 18.204 6.847 1.00 88.00 99 GLN A N 1
ATOM 665 C CA . GLN A 1 99 ? -17.563 17.216 7.813 1.00 88.00 99 GLN A CA 1
ATOM 666 C C . GLN A 1 99 ? -16.023 17.132 7.778 1.00 88.00 99 GLN A C 1
ATOM 668 O O . GLN A 1 99 ? -15.431 16.145 8.218 1.00 88.00 99 GLN A O 1
ATOM 673 N N . PHE A 1 100 ? -15.364 18.133 7.188 1.00 87.88 100 PHE A N 1
ATOM 674 C CA . PHE A 1 100 ? -13.913 18.177 7.068 1.00 87.88 100 PHE A CA 1
ATOM 675 C C . PHE A 1 100 ? -13.277 18.690 8.369 1.00 87.88 100 PHE A C 1
ATOM 677 O O . PHE A 1 100 ? -13.160 19.894 8.583 1.00 87.88 100 PHE A O 1
ATOM 684 N N . ASP A 1 101 ? -12.874 17.756 9.232 1.00 90.12 101 ASP A N 1
ATOM 685 C CA . ASP A 1 101 ? -12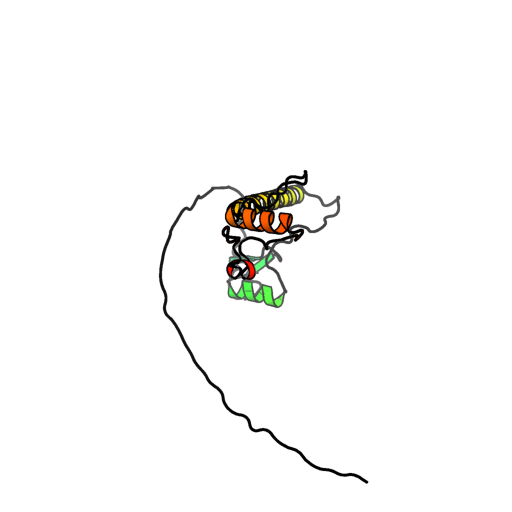.162 18.042 10.483 1.00 90.12 101 ASP A CA 1
ATOM 686 C C . ASP A 1 101 ? -10.637 18.122 10.282 1.00 90.12 101 ASP A C 1
ATOM 688 O O . ASP A 1 101 ? -10.070 17.406 9.451 1.00 90.12 101 ASP A O 1
ATOM 692 N N . ASP A 1 102 ? -9.941 18.843 11.169 1.00 91.12 102 ASP A N 1
ATOM 693 C CA . ASP A 1 102 ? -8.466 18.882 11.240 1.00 91.12 102 ASP A CA 1
ATOM 694 C C . ASP A 1 102 ? -7.825 17.481 11.331 1.00 91.12 102 ASP A C 1
ATOM 696 O O . ASP A 1 102 ? -6.731 17.236 10.823 1.00 91.12 102 ASP A O 1
ATOM 700 N N . ASN A 1 103 ? -8.529 16.515 11.932 1.00 88.81 103 ASN A N 1
ATOM 701 C CA . ASN A 1 103 ? -8.095 15.117 11.999 1.00 88.81 103 ASN A CA 1
ATOM 702 C C . ASN A 1 103 ? -7.981 14.450 10.614 1.00 88.81 103 ASN A C 1
ATOM 704 O O . ASN A 1 103 ? -7.153 13.553 10.436 1.00 88.81 103 ASN A O 1
ATOM 708 N N . GLN A 1 104 ? -8.798 14.863 9.639 1.00 88.38 104 GLN A N 1
ATOM 709 C CA . GLN A 1 104 ? -8.686 14.389 8.256 1.00 88.38 104 GLN A CA 1
ATOM 710 C C . GLN A 1 104 ? -7.514 15.082 7.557 1.00 88.38 104 GLN A C 1
ATOM 712 O O . GLN A 1 104 ? -6.682 14.398 6.968 1.00 88.38 104 GLN A O 1
ATOM 717 N N . LEU A 1 105 ? -7.363 16.401 7.734 1.00 89.81 105 LEU A N 1
ATOM 718 C CA . LEU A 1 105 ? -6.227 17.164 7.204 1.00 89.81 105 LEU A CA 1
ATOM 719 C C . LEU A 1 105 ? -4.872 16.579 7.651 1.00 89.81 105 LEU A C 1
ATOM 721 O O . LEU A 1 105 ? -3.980 16.386 6.828 1.00 89.81 105 LEU A O 1
ATOM 725 N N . LEU A 1 106 ? -4.729 16.229 8.934 1.00 91.50 106 LEU A N 1
ATOM 726 C CA . LEU A 1 106 ? -3.530 15.563 9.460 1.00 91.50 106 LEU A CA 1
ATOM 727 C C . LEU A 1 106 ? -3.352 14.139 8.903 1.00 91.50 106 LEU A C 1
ATOM 729 O O . LEU A 1 106 ? -2.231 13.720 8.618 1.00 91.50 106 LEU A O 1
ATOM 733 N N . SER A 1 107 ? -4.444 13.387 8.722 1.00 89.12 107 SER A N 1
ATOM 734 C CA . SER A 1 107 ? -4.418 12.052 8.104 1.00 89.12 107 SER A CA 1
ATOM 735 C C . SER A 1 107 ? -3.914 12.107 6.654 1.00 89.12 107 SER A C 1
ATOM 737 O O . SER A 1 107 ? -3.142 11.233 6.248 1.00 89.12 107 SER A O 1
ATOM 739 N N . ASP A 1 108 ? -4.314 13.134 5.904 1.00 89.56 108 ASP A N 1
ATOM 740 C CA . ASP A 1 108 ? -3.924 13.354 4.510 1.00 89.56 108 ASP A CA 1
ATOM 741 C C . ASP A 1 108 ? -2.494 13.901 4.394 1.00 89.56 108 ASP A C 1
ATOM 743 O O . ASP A 1 108 ? -1.721 13.418 3.566 1.00 89.56 108 ASP A O 1
ATOM 747 N N . TYR A 1 109 ? -2.088 14.827 5.270 1.00 92.69 109 TYR A N 1
ATOM 748 C CA . TYR A 1 109 ? -0.701 15.295 5.355 1.00 92.69 109 TYR A CA 1
ATOM 749 C C . TYR A 1 109 ? 0.271 14.135 5.616 1.00 92.69 109 TYR A C 1
ATOM 751 O O . TYR A 1 109 ? 1.227 13.942 4.863 1.00 92.69 109 TYR A O 1
ATOM 759 N N . ASN A 1 110 ? -0.026 13.300 6.618 1.00 92.38 110 ASN A N 1
ATOM 760 C CA . ASN A 1 110 ? 0.784 12.126 6.942 1.00 92.38 110 ASN A CA 1
ATOM 761 C C . ASN A 1 110 ? 0.831 11.124 5.776 1.00 92.38 110 ASN A C 1
ATOM 763 O O . ASN A 1 110 ? 1.864 10.508 5.537 1.00 92.38 110 ASN A O 1
ATOM 767 N N . LEU A 1 111 ? -0.257 10.968 5.009 1.00 91.44 111 LEU A N 1
ATOM 768 C CA . LEU A 1 111 ? -0.264 10.135 3.802 1.00 91.44 111 LEU A CA 1
ATOM 769 C C . LEU A 1 111 ? 0.674 10.693 2.713 1.00 91.44 111 LEU A C 1
ATOM 771 O O . LEU A 1 111 ? 1.407 9.931 2.075 1.00 91.44 111 LEU A O 1
ATOM 775 N N . LEU A 1 112 ? 0.684 12.010 2.499 1.00 92.44 112 LEU A N 1
ATOM 776 C CA . LEU A 1 112 ? 1.599 12.655 1.552 1.00 92.44 112 LEU A CA 1
ATOM 777 C C . LEU A 1 112 ? 3.064 12.510 1.995 1.00 92.44 112 LEU A C 1
ATOM 779 O O . LEU A 1 112 ? 3.922 12.192 1.170 1.00 92.44 112 LEU A O 1
ATOM 783 N N . GLU A 1 113 ? 3.356 12.647 3.289 1.00 94.56 113 GLU A N 1
ATOM 784 C CA . GLU A 1 113 ? 4.698 12.407 3.830 1.00 94.56 113 GLU A CA 1
ATOM 785 C C . GLU A 1 113 ? 5.120 10.930 3.704 1.00 94.56 113 GLU A C 1
ATOM 787 O O . GLU A 1 113 ? 6.193 10.650 3.164 1.00 94.56 113 GLU A O 1
ATOM 792 N N . GLU A 1 114 ? 4.259 9.976 4.093 1.00 92.06 114 GLU A N 1
ATOM 793 C CA . GLU A 1 114 ? 4.479 8.529 3.922 1.00 92.06 114 GLU A CA 1
ATOM 794 C C . GLU A 1 114 ? 4.825 8.196 2.453 1.00 92.06 114 GLU A C 1
ATOM 796 O O . GLU A 1 114 ? 5.795 7.481 2.183 1.00 92.06 114 GLU A O 1
ATOM 801 N N . THR A 1 115 ? 4.084 8.743 1.480 1.00 92.44 115 THR A N 1
ATOM 802 C CA . THR A 1 115 ? 4.354 8.495 0.048 1.00 92.44 115 THR A CA 1
ATOM 803 C C . THR A 1 115 ? 5.644 9.152 -0.448 1.00 92.44 115 THR A C 1
ATOM 805 O O . THR A 1 115 ? 6.3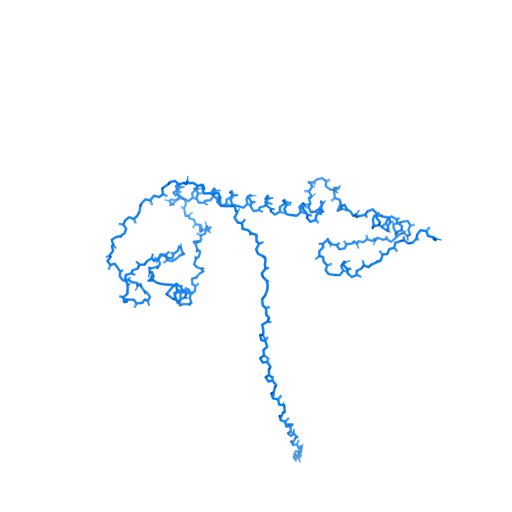63 8.540 -1.243 1.00 92.44 115 THR A O 1
ATOM 808 N N . SER A 1 116 ? 5.989 10.343 0.050 1.00 92.00 116 SER A N 1
ATOM 809 C CA . SER A 1 116 ? 7.268 11.006 -0.233 1.00 92.00 116 SER A CA 1
ATOM 810 C C . SER A 1 116 ? 8.455 10.185 0.290 1.00 92.00 116 SER A C 1
ATOM 812 O O . SER A 1 116 ? 9.400 9.909 -0.452 1.00 92.00 116 SER A O 1
ATOM 814 N N . MET A 1 117 ? 8.364 9.684 1.526 1.00 89.69 117 MET A N 1
ATOM 815 C CA . MET A 1 117 ? 9.374 8.815 2.141 1.00 89.69 117 MET A CA 1
ATOM 816 C C . MET A 1 117 ? 9.535 7.489 1.387 1.00 89.69 117 MET A C 1
ATOM 818 O O . MET A 1 117 ? 10.659 7.047 1.148 1.00 89.69 117 MET A O 1
ATOM 822 N N . VAL A 1 118 ? 8.435 6.859 0.952 1.00 89.19 118 VAL A N 1
ATOM 823 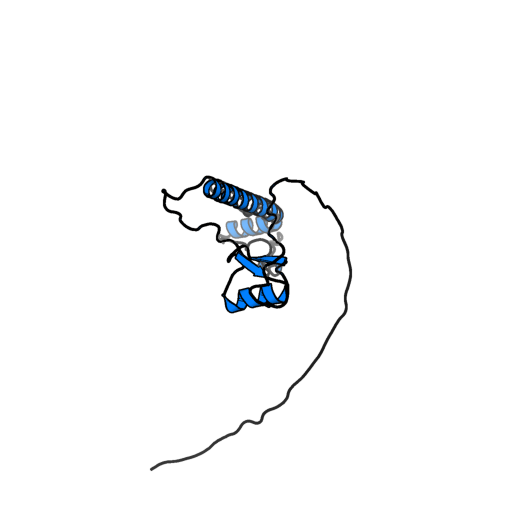C CA . VAL A 1 118 ? 8.488 5.637 0.128 1.00 89.19 118 VAL A CA 1
ATOM 824 C C . VAL A 1 118 ? 9.137 5.912 -1.231 1.00 89.19 118 VAL A C 1
ATOM 826 O O . VAL A 1 118 ? 9.972 5.119 -1.668 1.00 89.19 118 VAL A O 1
ATOM 829 N N . ARG A 1 119 ? 8.818 7.039 -1.881 1.00 87.12 119 ARG A N 1
ATOM 830 C CA . ARG A 1 119 ? 9.458 7.465 -3.135 1.00 87.12 119 ARG A CA 1
ATOM 831 C C . ARG A 1 119 ? 10.962 7.671 -2.957 1.00 87.12 119 ARG A C 1
ATOM 833 O O . ARG A 1 119 ? 11.734 7.176 -3.774 1.00 87.12 119 ARG A O 1
ATOM 840 N N . GLU A 1 120 ? 11.379 8.374 -1.909 1.00 84.38 120 GLU A N 1
ATOM 841 C CA . GLU A 1 120 ? 12.790 8.660 -1.633 1.00 84.38 120 GLU A CA 1
ATOM 842 C C . GLU A 1 120 ? 13.566 7.390 -1.246 1.00 84.38 120 GLU A C 1
ATOM 844 O O . GLU A 1 120 ? 14.673 7.159 -1.733 1.00 84.38 120 GLU A O 1
ATOM 849 N N . SER A 1 121 ? 12.961 6.505 -0.450 1.00 83.12 121 SER A N 1
ATOM 850 C CA . SER A 1 121 ? 13.517 5.186 -0.129 1.00 83.12 121 SER A CA 1
ATOM 851 C C . SER A 1 121 ? 13.683 4.327 -1.386 1.00 83.12 121 SER A C 1
ATOM 853 O O . SER A 1 121 ? 14.774 3.818 -1.650 1.00 83.12 121 SER A O 1
ATOM 855 N N . ALA A 1 122 ? 12.651 4.242 -2.233 1.00 81.31 122 ALA A N 1
ATOM 856 C CA . ALA A 1 122 ? 12.730 3.551 -3.517 1.00 81.31 122 ALA A CA 1
ATOM 857 C C . ALA A 1 122 ? 13.805 4.165 -4.428 1.00 81.31 122 ALA A C 1
ATOM 859 O O . ALA A 1 122 ? 14.574 3.427 -5.037 1.00 81.31 122 ALA A O 1
ATOM 860 N N . HIS A 1 123 ? 13.924 5.493 -4.481 1.00 75.44 123 HIS A N 1
ATOM 861 C CA . HIS A 1 123 ? 14.955 6.182 -5.256 1.00 75.44 123 HIS A CA 1
ATOM 862 C C . HIS A 1 123 ? 16.376 5.865 -4.752 1.00 75.44 123 HIS A C 1
ATOM 864 O O . HIS A 1 123 ? 17.266 5.600 -5.561 1.00 75.44 123 HIS A O 1
ATOM 870 N N . ARG A 1 124 ? 16.591 5.790 -3.431 1.00 74.44 124 ARG A N 1
ATOM 871 C CA . ARG A 1 124 ? 17.874 5.381 -2.825 1.00 74.44 124 ARG A CA 1
ATOM 872 C C . ARG A 1 124 ? 18.209 3.916 -3.091 1.00 74.44 124 ARG A C 1
ATOM 874 O O . ARG A 1 124 ? 19.331 3.617 -3.498 1.00 74.44 124 ARG A O 1
ATOM 881 N N . LEU A 1 125 ? 17.238 3.016 -2.926 1.00 69.75 125 LEU A N 1
ATOM 882 C CA . LEU A 1 125 ? 17.390 1.592 -3.242 1.00 69.75 125 LEU A CA 1
ATOM 883 C C . LEU A 1 125 ? 17.721 1.397 -4.730 1.00 69.75 125 LEU A C 1
ATOM 885 O O . LEU A 1 125 ? 18.697 0.725 -5.061 1.00 69.75 125 LEU A O 1
ATOM 889 N N . LEU A 1 126 ? 16.979 2.051 -5.629 1.00 63.69 126 LEU A N 1
ATOM 890 C CA . LEU A 1 126 ? 17.237 2.035 -7.072 1.00 63.69 126 LEU A CA 1
ATOM 891 C C . LEU A 1 126 ? 18.594 2.652 -7.429 1.00 63.69 126 LEU A C 1
ATOM 893 O O . LEU A 1 126 ? 19.265 2.129 -8.313 1.00 63.69 126 LEU A O 1
ATOM 897 N N . GLY A 1 127 ? 19.045 3.688 -6.716 1.00 58.81 127 GLY A N 1
ATOM 898 C CA . GLY A 1 127 ? 20.399 4.234 -6.843 1.00 58.81 127 GLY A CA 1
ATOM 899 C C . GLY A 1 127 ? 21.495 3.195 -6.566 1.00 58.81 127 GLY A C 1
ATOM 900 O O . GLY A 1 127 ? 22.525 3.199 -7.244 1.00 58.81 127 GLY A O 1
ATOM 901 N N . GLY A 1 128 ? 21.244 2.262 -5.638 1.00 54.94 128 GLY A N 1
ATOM 902 C CA . GLY A 1 128 ? 22.088 1.092 -5.370 1.00 54.94 128 GLY A CA 1
ATOM 903 C C . GLY A 1 128 ? 22.055 0.028 -6.478 1.00 54.94 128 GLY A C 1
ATOM 904 O O . GLY A 1 128 ? 23.094 -0.542 -6.804 1.00 54.94 128 GLY A O 1
ATOM 905 N N . PHE A 1 129 ? 20.914 -0.172 -7.149 1.00 53.59 129 PHE A N 1
ATOM 906 C CA . PHE A 1 129 ? 20.784 -1.039 -8.342 1.00 53.59 129 PHE A CA 1
ATOM 907 C C . PHE A 1 129 ? 21.421 -0.453 -9.626 1.00 53.59 129 PHE A C 1
ATOM 909 O O . PHE A 1 129 ? 21.275 -1.001 -10.730 1.00 53.59 129 PHE A O 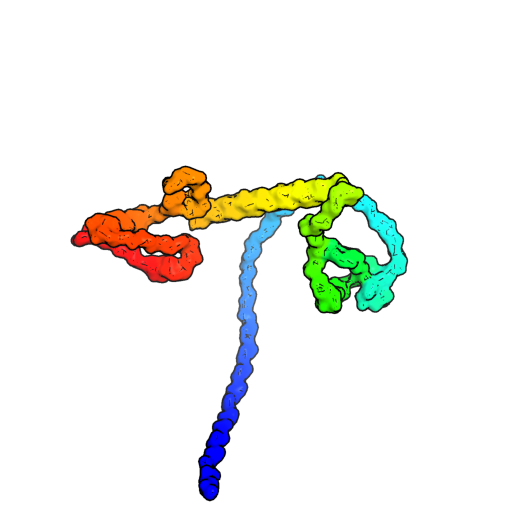1
ATOM 916 N N . GLY A 1 130 ? 22.172 0.640 -9.472 1.00 51.06 130 GLY A N 1
ATOM 917 C CA . GLY A 1 130 ? 22.822 1.412 -10.519 1.00 51.06 130 GLY A CA 1
ATOM 918 C C . GLY A 1 130 ? 22.064 2.705 -10.807 1.00 51.06 130 GLY A C 1
ATOM 919 O O . GLY A 1 130 ? 20.844 2.766 -10.698 1.00 51.06 130 GLY A O 1
ATOM 920 N N . ARG A 1 131 ? 22.793 3.736 -11.254 1.00 53.16 131 ARG A N 1
ATOM 921 C CA . ARG A 1 131 ? 22.302 5.088 -11.609 1.00 53.16 131 ARG A CA 1
ATOM 922 C C . ARG A 1 131 ? 21.419 5.102 -12.878 1.00 53.16 131 ARG A C 1
ATOM 924 O O . ARG A 1 131 ? 21.608 5.920 -13.770 1.00 53.16 131 ARG A O 1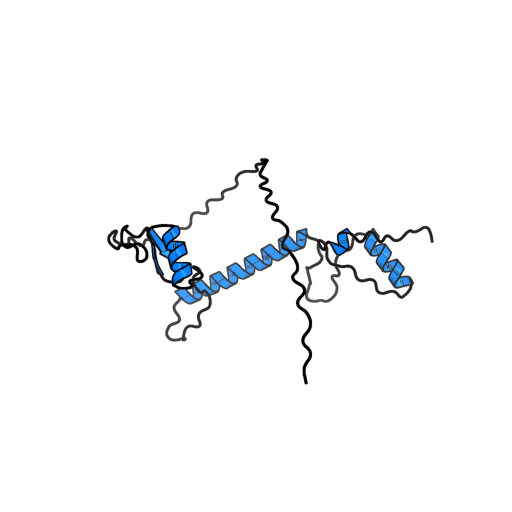
ATOM 931 N N . ASN A 1 132 ? 20.509 4.138 -12.993 1.00 50.88 132 ASN A N 1
ATOM 932 C CA . ASN A 1 132 ? 19.878 3.691 -14.233 1.00 50.88 132 ASN A CA 1
ATOM 933 C C . ASN A 1 132 ? 18.385 4.036 -14.318 1.00 50.88 132 ASN A C 1
ATOM 935 O O . ASN A 1 132 ? 17.821 3.956 -15.404 1.00 50.88 132 ASN A O 1
ATOM 939 N N . PHE A 1 133 ? 17.769 4.424 -13.196 1.00 49.47 133 PHE A N 1
ATOM 940 C CA . PHE A 1 133 ? 16.360 4.830 -13.103 1.00 49.47 133 PHE A CA 1
ATOM 941 C C . PHE A 1 133 ? 16.172 6.296 -12.669 1.00 49.47 133 PHE A C 1
ATOM 943 O O . PHE A 1 133 ? 15.045 6.766 -12.556 1.00 49.47 133 PHE A O 1
ATOM 950 N N . GLY A 1 134 ? 17.267 7.032 -12.446 1.00 47.12 134 GLY A N 1
ATOM 951 C CA . GLY A 1 134 ? 17.236 8.462 -12.139 1.00 47.12 134 GLY A CA 1
ATOM 952 C C . GLY A 1 134 ? 17.051 9.301 -13.402 1.00 47.12 134 GLY A C 1
ATOM 953 O O . GLY A 1 134 ? 18.029 9.791 -13.965 1.00 47.12 134 GLY A O 1
ATOM 954 N N . CYS A 1 135 ? 15.808 9.467 -13.853 1.00 46.78 135 CYS A N 1
ATOM 955 C CA . CYS A 1 135 ? 15.475 10.446 -14.882 1.00 46.78 135 CYS A CA 1
ATOM 956 C C . CYS A 1 135 ? 15.371 11.855 -14.274 1.00 46.78 135 CYS A C 1
ATOM 958 O O . CYS A 1 135 ? 14.424 12.185 -13.563 1.00 46.78 135 CYS A O 1
ATOM 960 N N . GLY A 1 136 ? 16.336 12.714 -14.606 1.00 43.41 136 GLY A N 1
ATOM 961 C CA . GLY A 1 136 ? 16.077 14.151 -14.649 1.00 43.41 136 GLY A CA 1
ATOM 962 C C . GLY A 1 136 ? 15.092 14.467 -15.781 1.00 43.41 136 GLY A C 1
ATOM 963 O O . GLY A 1 136 ? 15.066 13.765 -16.793 1.00 43.41 136 GLY A O 1
ATOM 964 N N . PHE A 1 137 ? 14.298 15.524 -15.607 1.00 39.97 137 PHE A N 1
ATOM 965 C CA . PHE A 1 137 ? 13.267 15.988 -16.550 1.00 39.97 137 PHE A CA 1
ATOM 966 C C . PHE A 1 137 ? 13.812 16.270 -17.970 1.00 39.97 137 PHE A C 1
ATOM 968 O O . PHE A 1 137 ? 13.090 16.137 -18.954 1.00 39.97 137 PHE A O 1
ATOM 975 N N . GLU A 1 138 ? 15.109 16.561 -18.097 1.00 42.22 138 GLU A N 1
ATOM 976 C CA . GLU A 1 138 ? 15.778 16.925 -19.351 1.00 42.22 138 GLU A CA 1
ATOM 977 C C . GLU A 1 138 ? 16.511 15.743 -20.019 1.00 42.22 138 GLU A C 1
ATOM 979 O O . GLU A 1 138 ? 17.724 15.745 -20.219 1.00 42.22 138 GLU A O 1
ATOM 984 N N . GLY A 1 139 ? 15.754 14.707 -20.389 1.00 42.69 139 GLY A N 1
ATOM 985 C CA . GLY A 1 139 ? 15.968 13.920 -21.617 1.00 42.69 139 GLY A CA 1
ATOM 986 C C . GLY A 1 139 ? 17.283 13.155 -21.876 1.00 42.69 139 GLY A C 1
ATOM 987 O O . GLY A 1 139 ? 17.362 12.501 -22.917 1.00 42.69 139 GLY A O 1
ATOM 988 N N . ARG A 1 140 ? 18.322 13.185 -21.020 1.00 48.31 140 ARG A N 1
ATOM 989 C CA . ARG A 1 140 ? 19.633 12.586 -21.374 1.00 48.31 140 ARG A CA 1
ATOM 990 C C . ARG A 1 140 ? 20.443 11.937 -20.243 1.00 48.31 140 ARG A C 1
ATOM 992 O O . ARG A 1 140 ? 21.654 12.130 -20.146 1.00 48.31 140 ARG A O 1
ATOM 999 N N . HIS A 1 141 ? 19.822 11.041 -19.479 1.00 46.62 141 HIS A N 1
ATOM 1000 C CA . HIS A 1 141 ? 20.540 10.151 -18.552 1.00 46.62 141 HIS A CA 1
ATOM 1001 C C . HIS A 1 141 ? 20.238 8.680 -18.841 1.00 46.62 141 HIS A C 1
ATOM 1003 O O . HIS A 1 141 ? 19.474 8.017 -18.147 1.00 46.62 141 HIS A O 1
ATOM 1009 N N . GLY A 1 142 ? 20.859 8.159 -19.902 1.00 52.28 142 GLY A N 1
ATOM 1010 C CA . GLY A 1 142 ? 20.879 6.721 -20.143 1.00 52.28 142 GLY A CA 1
ATOM 1011 C C . GLY A 1 142 ? 21.629 5.999 -19.022 1.00 52.28 142 GLY A C 1
ATOM 1012 O O . GLY A 1 142 ? 22.655 6.491 -18.547 1.00 52.28 142 GLY A O 1
ATOM 1013 N N . ALA A 1 143 ? 21.132 4.819 -18.646 1.00 56.38 143 ALA A N 1
ATOM 1014 C CA . ALA A 1 143 ? 21.777 3.915 -17.700 1.00 56.38 143 ALA A CA 1
ATOM 1015 C C . ALA A 1 143 ? 23.298 3.845 -17.918 1.00 56.38 143 ALA A C 1
ATOM 1017 O O . ALA A 1 143 ? 23.770 3.697 -19.052 1.00 56.38 143 ALA A O 1
ATOM 1018 N N . GLN A 1 144 ? 24.070 3.926 -16.832 1.00 60.16 144 GLN A N 1
ATOM 1019 C CA . GLN A 1 144 ? 25.527 3.841 -16.890 1.00 60.16 144 GLN A CA 1
ATOM 1020 C C . GLN A 1 144 ? 25.926 2.379 -17.110 1.00 60.16 144 GLN A C 1
ATOM 1022 O O . GLN A 1 144 ? 26.203 1.623 -16.180 1.00 60.16 144 GLN A O 1
ATOM 1027 N N . LEU A 1 145 ? 25.895 1.958 -18.377 1.00 70.12 145 LEU A N 1
ATOM 1028 C CA . LEU A 1 145 ? 26.315 0.624 -18.785 1.00 70.12 145 LEU A CA 1
ATOM 1029 C C . LEU A 1 145 ? 27.806 0.437 -18.462 1.00 70.12 145 LEU A C 1
ATOM 1031 O O . LEU A 1 145 ? 28.608 1.295 -18.853 1.00 70.12 145 LEU A O 1
ATOM 1035 N N . PRO A 1 146 ? 28.194 -0.701 -17.850 1.00 76.12 146 PRO A N 1
ATOM 1036 C CA . PRO A 1 146 ? 29.589 -1.077 -17.651 1.00 76.12 146 PRO A CA 1
ATOM 1037 C C . PRO A 1 146 ? 30.451 -0.817 -18.899 1.00 76.12 146 PRO A C 1
ATOM 1039 O O . PRO A 1 146 ? 29.964 -1.040 -20.015 1.00 76.12 146 PRO A O 1
ATOM 1042 N N . PRO A 1 147 ? 31.722 -0.388 -18.758 1.00 79.25 147 PRO A N 1
ATOM 1043 C CA . PRO A 1 147 ? 32.541 0.063 -19.889 1.00 79.25 147 PRO A CA 1
ATOM 1044 C C . PRO A 1 147 ? 32.600 -0.920 -21.068 1.00 79.25 147 PRO A C 1
ATOM 1046 O O . PRO A 1 147 ? 32.556 -0.503 -22.224 1.00 79.25 147 PRO A O 1
ATOM 1049 N N . TRP A 1 148 ? 32.614 -2.226 -20.784 1.00 79.88 148 TRP A N 1
ATOM 1050 C CA . TRP A 1 148 ? 32.636 -3.285 -21.795 1.00 79.88 148 TRP A CA 1
ATOM 1051 C C . TRP A 1 148 ? 31.324 -3.400 -22.602 1.00 79.88 148 TRP A C 1
ATOM 1053 O O . TRP A 1 148 ? 31.370 -3.568 -23.820 1.00 79.88 148 TRP A O 1
ATOM 1063 N N . LEU A 1 149 ? 30.158 -3.217 -21.966 1.00 83.25 149 LEU A N 1
ATOM 1064 C CA . LEU A 1 149 ? 28.852 -3.158 -22.646 1.00 83.25 149 LEU A CA 1
ATOM 1065 C C . LEU A 1 149 ? 28.691 -1.854 -23.435 1.00 83.25 149 LEU A C 1
ATOM 1067 O O . LEU A 1 149 ? 28.179 -1.855 -24.553 1.00 83.25 149 LEU A O 1
ATOM 1071 N N . SER A 1 150 ? 29.184 -0.742 -22.883 1.00 83.56 150 SER A N 1
ATOM 1072 C CA . SER A 1 150 ? 29.244 0.541 -23.592 1.00 83.56 150 SER A CA 1
ATOM 1073 C C . SER A 1 150 ? 30.108 0.459 -24.860 1.00 83.56 150 SER A C 1
ATOM 1075 O O . SER A 1 150 ? 29.780 1.096 -25.861 1.00 83.56 150 SER A O 1
ATOM 1077 N N . PHE A 1 151 ? 31.176 -0.347 -24.854 1.00 84.88 151 PHE A N 1
ATOM 1078 C CA . PHE A 1 151 ? 31.998 -0.608 -26.038 1.00 84.88 151 PHE A CA 1
ATOM 1079 C C . PHE A 1 151 ? 31.271 -1.475 -27.079 1.00 84.88 151 PHE A C 1
ATOM 1081 O O . PHE A 1 151 ? 31.267 -1.126 -28.259 1.00 84.88 151 PHE A O 1
ATOM 1088 N N . LEU A 1 152 ? 30.587 -2.545 -26.647 1.00 86.44 152 LEU A N 1
ATOM 1089 C CA . LEU A 1 152 ? 29.742 -3.370 -27.520 1.00 86.44 152 LEU A CA 1
ATOM 1090 C C . LEU A 1 152 ? 28.654 -2.535 -28.212 1.00 86.44 152 LEU A C 1
ATOM 1092 O O . LEU A 1 152 ? 28.495 -2.643 -29.426 1.00 86.44 152 LEU A O 1
ATOM 1096 N N . ARG A 1 153 ? 27.974 -1.640 -27.480 1.00 87.50 153 ARG A N 1
ATOM 1097 C CA . ARG A 1 153 ? 26.974 -0.725 -28.056 1.00 87.50 153 ARG A CA 1
ATOM 1098 C C . ARG A 1 153 ? 27.571 0.160 -29.151 1.00 87.50 153 ARG A C 1
ATOM 1100 O O . ARG A 1 153 ? 27.082 0.136 -30.272 1.00 87.50 153 ARG A O 1
ATOM 1107 N N . LYS A 1 154 ? 28.686 0.847 -28.872 1.00 85.75 154 LYS A N 1
ATOM 1108 C CA . LYS A 1 154 ? 29.393 1.687 -29.861 1.00 85.75 154 LYS A CA 1
ATOM 1109 C C . LYS A 1 154 ? 29.876 0.897 -31.084 1.00 85.75 154 LYS A C 1
ATOM 1111 O O . LYS A 1 154 ? 29.974 1.434 -32.185 1.00 85.75 154 LYS A O 1
ATOM 1116 N N . ALA A 1 155 ? 30.223 -0.377 -30.913 1.00 88.12 155 ALA A N 1
ATOM 1117 C CA . ALA A 1 155 ? 30.634 -1.252 -32.007 1.00 88.12 155 ALA A CA 1
ATOM 1118 C C . ALA A 1 155 ? 29.456 -1.801 -32.838 1.00 88.12 155 ALA A C 1
ATOM 1120 O O . ALA A 1 155 ? 29.671 -2.158 -33.998 1.00 88.12 155 ALA A O 1
ATOM 1121 N N . ALA A 1 156 ? 28.247 -1.853 -32.272 1.00 88.38 156 ALA A N 1
ATOM 1122 C CA . ALA A 1 156 ? 26.999 -2.125 -32.985 1.00 88.38 156 ALA A CA 1
ATOM 1123 C C . ALA A 1 156 ? 26.497 -0.868 -33.722 1.00 88.38 156 ALA A C 1
ATOM 1125 O O . ALA A 1 156 ? 26.216 -0.938 -34.916 1.00 88.38 156 ALA A O 1
ATOM 1126 N N . GLU A 1 157 ? 26.522 0.298 -33.064 1.00 89.38 157 GLU A N 1
ATOM 1127 C CA . GLU A 1 157 ? 26.187 1.610 -33.646 1.00 89.38 157 GLU A CA 1
ATOM 1128 C C . GLU A 1 157 ? 27.042 1.914 -34.891 1.00 89.38 157 GLU A C 1
ATOM 1130 O O . GLU A 1 157 ? 26.501 2.265 -35.936 1.00 89.38 157 GLU A O 1
ATOM 1135 N N . ARG A 1 158 ? 28.364 1.672 -34.839 1.00 86.81 158 ARG A N 1
ATOM 1136 C CA . ARG A 1 158 ? 29.266 1.791 -36.011 1.00 86.81 158 ARG A CA 1
ATOM 1137 C C . ARG A 1 158 ? 28.926 0.853 -37.178 1.00 86.81 158 ARG A C 1
ATOM 1139 O O . ARG A 1 158 ? 29.407 1.080 -38.281 1.00 86.81 158 ARG A O 1
ATOM 1146 N N . ARG A 1 159 ? 28.143 -0.201 -36.939 1.00 88.06 159 ARG A N 1
ATOM 1147 C CA . ARG A 1 159 ? 27.643 -1.150 -37.950 1.00 88.06 159 ARG A CA 1
ATOM 1148 C C . ARG A 1 159 ? 26.167 -0.891 -38.308 1.00 88.06 159 ARG A C 1
ATOM 1150 O O . ARG A 1 159 ? 25.556 -1.722 -38.966 1.00 88.06 159 ARG A O 1
ATOM 1157 N N . GLY A 1 160 ? 25.585 0.224 -37.855 1.00 88.38 160 GLY A N 1
ATOM 1158 C CA . GLY A 1 160 ? 24.181 0.585 -38.090 1.00 88.38 160 GLY A CA 1
ATOM 1159 C C . GLY A 1 160 ? 23.159 -0.164 -37.223 1.00 88.38 160 GLY A C 1
ATOM 1160 O O . GLY A 1 160 ? 21.959 -0.007 -37.429 1.00 88.38 160 GLY A O 1
ATOM 1161 N N . VAL A 1 161 ? 23.597 -0.965 -36.246 1.00 89.88 161 VAL A N 1
ATOM 1162 C CA . VAL A 1 161 ? 22.714 -1.798 -35.413 1.00 89.88 161 VAL A CA 1
ATOM 1163 C C . VAL A 1 161 ? 22.390 -1.088 -34.097 1.00 89.88 161 VAL A C 1
ATOM 1165 O O . VAL A 1 161 ? 23.275 -0.842 -33.276 1.00 89.88 161 VAL A O 1
ATOM 1168 N N . GLN A 1 162 ? 21.106 -0.807 -33.858 1.00 84.31 162 GLN A N 1
ATOM 1169 C CA . GLN A 1 162 ? 20.634 -0.268 -32.580 1.00 84.31 162 GLN A CA 1
ATOM 1170 C C . GLN A 1 162 ? 20.544 -1.377 -31.523 1.00 84.31 162 GLN A C 1
ATOM 1172 O O . GLN A 1 162 ? 19.689 -2.258 -31.594 1.00 84.31 162 GLN A O 1
ATOM 1177 N N . LEU A 1 163 ? 21.431 -1.330 -30.525 1.00 82.94 163 LEU A N 1
ATOM 1178 C CA . LEU A 1 163 ? 21.527 -2.345 -29.475 1.00 82.94 163 LEU A CA 1
ATOM 1179 C C . LEU A 1 163 ? 20.978 -1.828 -28.136 1.00 82.94 163 LEU A C 1
ATOM 1181 O O . LEU A 1 163 ? 21.637 -1.060 -27.429 1.00 82.94 163 LEU A O 1
ATOM 1185 N N . ALA A 1 164 ? 19.782 -2.292 -27.772 1.00 83.25 164 ALA A N 1
ATOM 1186 C CA . ALA A 1 164 ? 19.180 -2.067 -26.461 1.00 83.25 164 ALA A CA 1
ATOM 1187 C C . ALA A 1 164 ? 19.541 -3.201 -25.486 1.00 83.25 164 ALA A C 1
ATOM 1189 O O . ALA A 1 164 ? 19.516 -4.378 -25.841 1.00 83.25 164 ALA A O 1
ATOM 1190 N N . PHE A 1 165 ? 19.838 -2.851 -24.233 1.00 80.56 165 PHE A N 1
ATOM 1191 C CA . PHE A 1 165 ? 20.115 -3.814 -23.164 1.00 80.56 165 PHE A CA 1
ATOM 1192 C C . PHE A 1 165 ? 18.987 -3.790 -22.137 1.00 80.56 165 PHE A C 1
ATOM 1194 O O . PHE A 1 165 ? 18.494 -2.719 -21.787 1.00 80.56 165 PHE A O 1
ATOM 1201 N N . GLN A 1 166 ? 18.618 -4.958 -21.610 1.00 79.81 166 GLN A N 1
ATOM 1202 C CA . GLN A 1 166 ? 17.666 -5.032 -20.501 1.00 79.81 166 GLN A CA 1
ATOM 1203 C C . GLN A 1 166 ? 18.216 -4.352 -19.228 1.00 79.81 166 GLN A C 1
ATOM 1205 O O . GLN A 1 166 ? 19.437 -4.232 -19.078 1.00 79.81 166 GLN A O 1
ATOM 1210 N N . PRO A 1 167 ? 17.354 -3.924 -18.288 1.00 71.88 167 PRO A N 1
ATOM 1211 C CA . PRO A 1 167 ? 17.754 -3.457 -16.959 1.00 71.88 167 PRO A CA 1
ATOM 1212 C C . PRO A 1 167 ? 18.639 -4.437 -16.170 1.00 71.88 167 PRO A C 1
ATOM 1214 O O . PRO A 1 167 ? 18.728 -5.626 -16.478 1.00 71.88 167 PRO A O 1
ATOM 1217 N N . THR A 1 168 ? 19.338 -3.925 -15.156 1.00 70.06 168 THR A N 1
ATOM 1218 C CA . THR A 1 168 ? 20.087 -4.736 -14.183 1.00 70.06 168 THR A CA 1
ATOM 1219 C C . THR A 1 168 ? 19.120 -5.593 -13.349 1.00 70.06 168 THR A C 1
ATOM 1221 O O . THR A 1 168 ? 18.026 -5.138 -13.035 1.00 70.06 168 THR A O 1
ATOM 1224 N N . GLY A 1 169 ? 19.502 -6.834 -13.016 1.00 73.81 169 GLY A N 1
ATOM 1225 C CA . GLY A 1 169 ? 18.680 -7.762 -12.216 1.00 73.81 169 GLY A CA 1
ATOM 1226 C C . GLY A 1 169 ? 17.622 -8.576 -12.980 1.00 73.81 169 GLY A C 1
ATOM 1227 O O . GLY A 1 169 ? 16.797 -9.235 -12.356 1.00 73.81 169 GLY A O 1
ATOM 1228 N N . MET A 1 170 ? 17.609 -8.549 -14.319 1.00 80.62 170 MET A N 1
ATOM 1229 C CA . MET A 1 170 ? 16.781 -9.463 -15.120 1.00 80.62 170 MET A CA 1
ATOM 1230 C C . MET A 1 170 ? 17.565 -10.729 -15.492 1.00 80.62 170 MET A C 1
ATOM 1232 O O . MET A 1 170 ? 18.636 -10.636 -16.091 1.00 80.62 170 MET A O 1
ATOM 1236 N N . THR A 1 171 ? 16.994 -11.911 -15.245 1.00 84.62 171 THR A N 1
ATOM 1237 C CA . THR A 1 171 ? 17.634 -13.222 -15.503 1.00 84.62 171 THR A CA 1
ATOM 1238 C C . THR A 1 171 ? 18.126 -13.393 -16.946 1.00 84.62 171 THR A C 1
ATOM 1240 O O . THR A 1 171 ? 19.218 -13.906 -17.188 1.00 84.62 171 THR A O 1
ATOM 1243 N N . ARG A 1 172 ? 17.374 -12.882 -17.931 1.00 83.38 172 ARG A N 1
ATOM 1244 C CA . ARG A 1 172 ? 17.780 -12.871 -19.350 1.00 83.38 172 ARG A CA 1
ATOM 1245 C C . ARG A 1 172 ? 19.038 -12.034 -19.613 1.00 83.38 172 ARG A C 1
ATOM 1247 O O . ARG A 1 172 ? 19.786 -12.347 -20.536 1.00 83.38 172 ARG A O 1
ATOM 1254 N N . ARG A 1 173 ? 19.299 -10.986 -18.820 1.00 82.12 173 ARG A N 1
ATOM 1255 C CA . ARG A 1 173 ? 20.540 -10.197 -18.896 1.00 82.12 173 ARG A CA 1
ATOM 1256 C C . ARG A 1 173 ? 21.719 -10.943 -18.279 1.00 82.12 173 ARG A C 1
ATOM 1258 O O . ARG A 1 173 ? 22.812 -10.865 -18.821 1.00 82.12 173 ARG A O 1
ATOM 1265 N N . GLU A 1 174 ? 21.503 -11.664 -17.186 1.00 81.06 174 GLU A N 1
ATOM 1266 C CA . GLU A 1 174 ? 22.542 -12.451 -16.499 1.00 81.06 174 GLU A CA 1
ATOM 1267 C C . GLU A 1 174 ? 23.011 -13.644 -17.345 1.00 81.06 174 GLU A C 1
ATOM 1269 O O . GLU A 1 174 ? 24.200 -13.963 -17.391 1.00 81.06 174 GLU A O 1
ATOM 1274 N N . GLN A 1 175 ? 22.085 -14.258 -18.084 1.00 86.31 175 GLN A N 1
ATOM 1275 C CA . GLN A 1 175 ? 22.382 -15.294 -19.076 1.00 86.31 175 GLN A CA 1
ATOM 1276 C C . GLN A 1 175 ? 23.093 -14.731 -20.322 1.00 86.31 175 GLN A C 1
ATOM 1278 O O . GLN A 1 175 ? 23.854 -15.444 -20.978 1.00 86.31 175 GLN A O 1
ATOM 1283 N N . ASN A 1 176 ? 22.886 -13.452 -20.656 1.00 82.56 176 ASN A N 1
ATOM 1284 C CA . ASN A 1 176 ? 23.490 -12.831 -21.830 1.00 82.56 176 ASN A CA 1
ATOM 1285 C C . ASN A 1 176 ? 24.962 -12.454 -21.579 1.00 82.56 176 ASN A C 1
ATOM 1287 O O . ASN A 1 176 ? 25.283 -11.419 -20.998 1.00 82.56 176 ASN A O 1
ATOM 1291 N N . ARG A 1 177 ? 25.867 -13.288 -22.099 1.00 81.19 177 ARG A N 1
ATOM 1292 C CA . ARG A 1 177 ? 27.326 -13.089 -22.054 1.00 81.19 177 ARG A CA 1
ATOM 1293 C C . ARG A 1 177 ? 27.907 -12.503 -23.352 1.00 81.19 177 ARG A C 1
ATOM 1295 O O . ARG A 1 177 ? 29.089 -12.701 -23.628 1.00 81.19 177 ARG A O 1
ATOM 1302 N N . SER A 1 178 ? 27.100 -11.820 -24.173 1.00 83.38 178 SER A N 1
ATOM 1303 C CA . SER A 1 178 ? 27.577 -11.248 -25.443 1.00 83.38 178 SER A CA 1
ATOM 1304 C C . SER A 1 178 ? 28.645 -10.181 -25.194 1.00 83.38 178 SER A C 1
ATOM 1306 O O . SER A 1 178 ? 28.387 -9.167 -24.554 1.00 83.38 178 SER A O 1
ATOM 1308 N N . ARG A 1 179 ? 29.864 -10.410 -25.689 1.00 80.38 179 ARG A N 1
ATOM 1309 C CA . ARG A 1 179 ? 31.014 -9.505 -25.540 1.00 80.38 179 ARG A CA 1
ATOM 1310 C C . ARG A 1 179 ? 31.508 -9.046 -26.910 1.00 80.38 179 ARG A C 1
ATOM 1312 O O . ARG A 1 179 ? 31.364 -9.771 -27.890 1.00 80.38 179 ARG A O 1
ATOM 1319 N N . HIS A 1 180 ? 32.099 -7.854 -26.979 1.00 79.75 180 HIS A N 1
ATOM 1320 C CA . HIS A 1 180 ? 32.787 -7.398 -28.190 1.00 79.75 180 HIS A CA 1
ATOM 1321 C C . HIS A 1 180 ? 34.265 -7.787 -28.124 1.00 79.75 180 HIS A C 1
ATOM 1323 O O . HIS A 1 180 ? 35.008 -7.262 -27.291 1.00 79.75 180 HIS A O 1
ATOM 1329 N N . ASP A 1 181 ? 34.685 -8.696 -29.000 1.00 78.69 181 ASP A N 1
ATOM 1330 C CA . ASP A 1 181 ? 36.088 -9.072 -29.134 1.00 78.69 181 ASP A CA 1
ATOM 1331 C C . ASP A 1 181 ? 36.809 -8.055 -30.040 1.00 78.69 181 ASP A C 1
ATOM 1333 O O . ASP A 1 181 ? 36.484 -7.894 -31.213 1.00 78.69 181 ASP A O 1
ATOM 1337 N N . ARG A 1 182 ? 37.823 -7.364 -29.500 1.00 70.31 182 ARG A N 1
ATOM 1338 C CA . ARG A 1 182 ? 38.573 -6.279 -30.179 1.00 70.31 182 ARG A CA 1
ATOM 1339 C C . ARG A 1 182 ? 39.551 -6.746 -31.271 1.00 70.31 182 ARG A C 1
ATOM 1341 O O . ARG A 1 182 ? 40.384 -5.957 -31.706 1.00 70.31 182 ARG A O 1
ATOM 1348 N N . ARG A 1 183 ? 39.524 -8.028 -31.643 1.00 66.44 183 ARG A N 1
ATOM 1349 C CA . ARG A 1 183 ? 40.523 -8.659 -32.527 1.00 66.44 183 ARG A CA 1
ATOM 1350 C C . ARG A 1 183 ? 40.124 -8.643 -34.014 1.00 66.44 183 ARG A C 1
ATOM 1352 O O . ARG A 1 183 ? 40.928 -9.074 -34.831 1.00 66.44 183 ARG A O 1
ATOM 1359 N N . TYR A 1 184 ? 38.920 -8.141 -34.317 1.00 53.19 184 TYR A N 1
ATOM 1360 C CA . TYR A 1 184 ? 38.335 -7.885 -35.640 1.00 53.19 184 TYR A CA 1
ATOM 1361 C C . TYR A 1 184 ? 37.471 -6.606 -35.601 1.00 53.19 184 TYR A C 1
ATOM 1363 O O . TYR A 1 184 ? 36.808 -6.356 -34.561 1.00 53.19 184 TYR A O 1
#

Radius of gyration: 30.65 Å; chains: 1; bounding box: 70×70×70 Å

Sequence (184 aa):
KTPAAEAAAAPPAPGLGMEGEPPPSAAASASAACSGSGPGGGGGGEKGAPCQECGEQPWKYRCPGCSRLTCSLPCVQAHKRRTACSGKRPRTVPVPLAQFDDNQLLSDYNLLEETSMVRESAHRLLGGFGRNFGCGFEGRHGAQLPPWLSFLRKAAERRGVQLAFQPTGMTRREQNRSRHDRRY

pLDDT: mean 71.17, std 20.97, range [29.28, 94.56]